Protein 5VDK (pdb70)

CATH classification: 3.30.200.20 (+1 more: 1.10.510.10)

B-factor: mean 58.19, std 25.21, range [13.21, 180.41]

Solvent-accessible surface area: 12786 Å² total; per-residue (Å²): 241,65,32,106,11,104,155,33,4,85,80,71,78,135,75,30,103,31,49,126,0,18,32,31,40,0,57,50,122,163,71,53,70,61,14,18,0,10,81,19,110,130,43,80,67,102,159,77,54,100,3,10,12,71,13,6,62,99,0,25,89,60,16,54,98,32,63,16,8,16,102,68,91,30,40,33,59,34,136,71,58,11,2,7,5,28,33,45,12,70,23,32,22,0,64,53,32,12,42,130,28,70,152,80,71,92,80,37,108,34,100,59,0,38,40,0,0,51,20,0,0,62,0,0,31,60,2,26,112,31,54,1,0,1,13,12,2,33,0,48,11,0,62,9,21,150,173,89,72,6,12,0,5,33,10,3,32,2,5,19,53,134,162,34,92,16,58,64,18,27,46,101,16,17,1,44,16,3,77,116,128,28,68,185,70,3,29,30,8,1,1,2,5,0,0,0,0,0,0,17,2,2,24,14,136,114,22,34,89,104,28,85,57,9,108,105,9,15,146,3,51,49,17,126,23,108,35,173,29,46,140,76,0,39,63,17,3,109,61,0,0,34,59,96,6,96,119,7,26,51,3,49,46,0,36,173,39,122,43,39

GO terms:
  GO:0005634 nucleus (C, EXP)
  GO:0005654 nucleoplasm (C, IDA)

Secondary structure (DSSP, 8-state):
---HHHHHEEEEEEEEEETTEEEEEEEETTT--EEEEEEESS-S---SSS-HHHHHHHHHHH----TTBPPEEEEEEETTEEEEEEE--TT-BHHHHHHHHHHTT----HHHHHHHHHHHHHHHHHHHHTTEE-S--SGGGEEEE---EEEE---TT-EESSS-------GGG--HHHHTT--TTTHHHHHHHHHHHHHHHHTPPPPP-SHHHHHHHTTT-PPP-SS---HHHHHHHHHHH-SSSTTSPPHHHHHS-TT-

Radius of gyration: 18.41 Å; Cα contacts (8 Å, |Δi|>4): 494; chains: 1; bounding box: 44×56×40 Å

Nearest PDB structures (foldseek):
  5vdk-assembly1_A  TM=1.004E+00  e=1.668E-54  Homo sapiens
  5v5y-assembly1_A  TM=9.707E-01  e=2.656E-38  Homo sapiens
  5vda-assembly1_A  TM=9.571E-01  e=3.783E-38  Homo sapiens
  5vd5-assembly1_A  TM=9.734E-01  e=2.217E-37  Homo sapiens
  6s73-assembly1_A  TM=8.107E-01  e=4.127E-16  Homo sapiens

Structure (mmCIF, N/CA/C/O backbone):
data_5VDK
#
_entry.id   5VDK
#
_cell.length_a   68.810
_cell.length_b   68.810
_cell.length_c   58.040
_cell.angle_alpha   90.00
_cell.angle_beta   90.00
_cell.angle_gamma   120.00
#
_symmetry.space_group_name_H-M   'P 32'
#
loop_
_entity.id
_entity.type
_entity.pdbx_description
1 polymer 'Wee1-like protein kinase 2'
2 non-polymer 1-[6-(2-hydroxypropan-2-yl)pyridin-2-yl]-6-{[4-(4-methylpiperazin-1-yl)phenyl]amino}-2-(prop-2-en-1-yl)-1,2-dihydro-3H-pyrazolo[3,4-d]pyrimidin-3-one
3 non-polymer 'PHOSPHATE ION'
4 water water
#
loop_
_atom_site.group_PDB
_atom_site.id
_atom_site.type_symbol
_atom_site.label_atom_id
_atom_site.label_alt_id
_atom_site.label_comp_id
_atom_site.label_asym_id
_atom_site.label_entity_id
_atom_site.label_seq_id
_atom_site.pdbx_PDB_ins_code
_atom_site.Cartn_x
_atom_site.Cartn_y
_atom_site.Cartn_z
_atom_site.occupancy
_atom_site.B_iso_or_equiv
_atom_site.auth_seq_id
_atom_site.auth_comp_id
_atom_site.auth_asym_id
_atom_site.auth_atom_id
_atom_site.pdbx_PDB_model_num
ATOM 1 N N . MET A 1 9 ? 5.820 -48.847 -14.526 1.00 94.79 204 MET A N 1
ATOM 2 C CA . MET A 1 9 ? 6.370 -48.034 -13.448 1.00 93.36 204 MET A CA 1
ATOM 3 C C . MET A 1 9 ? 6.335 -46.561 -13.845 1.00 86.91 204 MET A C 1
ATOM 4 O O . MET A 1 9 ? 7.376 -45.925 -14.006 1.00 88.22 204 MET A O 1
ATOM 9 N N . ALA A 1 10 ? 5.129 -46.028 -14.008 1.00 80.55 205 ALA A N 1
ATOM 10 C CA . ALA A 1 10 ? 4.923 -44.672 -14.482 1.00 74.00 205 ALA A CA 1
ATOM 11 C C . ALA A 1 10 ? 4.520 -43.767 -13.314 1.00 68.37 205 ALA A C 1
ATOM 12 O O . ALA A 1 10 ? 4.663 -44.138 -12.142 1.00 69.38 205 ALA A O 1
ATOM 14 N N . SER A 1 11 ? 4.017 -42.578 -13.626 1.00 62.32 206 SER A N 1
ATOM 15 C CA . SER A 1 11 ? 3.676 -41.609 -12.599 1.00 56.75 206 SER A CA 1
ATOM 16 C C . SER A 1 11 ? 2.291 -41.886 -12.028 1.00 53.04 206 SER A C 1
ATOM 17 O O . SER A 1 11 ? 1.420 -42.445 -12.696 1.00 52.66 206 SER A O 1
ATOM 20 N N . ARG A 1 12 ? 2.105 -41.496 -10.764 1.00 50.74 207 ARG A N 1
ATOM 21 C CA . ARG A 1 12 ? 0.800 -41.616 -10.119 1.00 48.77 207 ARG A CA 1
ATOM 22 C C . ARG A 1 12 ? -0.294 -40.988 -10.970 1.00 45.76 207 ARG A C 1
ATOM 23 O O . ARG A 1 12 ? -1.392 -41.543 -11.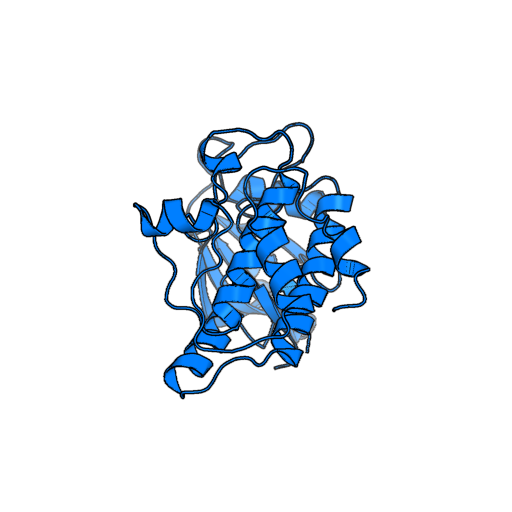095 1.00 45.92 207 ARG A O 1
ATOM 31 N N . TYR A 1 13 ? 0.007 -39.844 -11.591 1.00 43.29 208 TYR A N 1
ATOM 32 C CA . TYR A 1 13 ? -0.977 -39.117 -12.385 1.00 41.09 208 TYR A CA 1
ATOM 33 C C . TYR A 1 13 ? -1.282 -39.836 -13.693 1.00 41.44 208 TYR A C 1
ATOM 34 O O . TYR A 1 13 ? -2.409 -39.777 -14.193 1.00 40.70 208 TYR A O 1
ATOM 43 N N . GLU A 1 14 ? -0.279 -40.495 -14.274 1.00 42.95 209 GLU A N 1
ATOM 44 C CA . GLU A 1 14 ? -0.503 -41.288 -15.479 1.00 44.83 209 GLU A CA 1
ATOM 45 C C . GLU A 1 14 ? -1.307 -42.541 -15.162 1.00 45.61 209 GLU A C 1
ATOM 46 O O . GLU A 1 14 ? -2.238 -42.897 -15.893 1.00 45.41 209 GLU A O 1
ATOM 52 N N . LYS A 1 15 ? -0.960 -43.226 -14.070 1.00 46.93 210 LYS A N 1
ATOM 53 C CA . LYS A 1 15 ? -1.610 -44.493 -13.753 1.00 49.27 210 LYS A CA 1
ATOM 54 C C . LYS A 1 15 ? -3.027 -44.296 -13.230 1.00 49.94 210 LYS A C 1
ATOM 55 O O . LYS A 1 15 ? -3.887 -45.160 -13.437 1.00 51.94 210 LYS A O 1
ATOM 61 N N . GLU A 1 16 ? -3.293 -43.177 -12.560 1.00 48.49 211 GLU A N 1
ATOM 62 C CA . GLU A 1 16 ? -4.583 -42.957 -11.917 1.00 35.73 211 GLU A CA 1
ATOM 63 C C . GLU A 1 16 ? -5.570 -42.181 -12.775 1.00 34.60 211 GLU A C 1
ATOM 64 O O . GLU A 1 16 ? -6.781 -42.379 -12.635 1.00 35.38 211 GLU A O 1
ATOM 70 N N . PHE A 1 17 ? -5.096 -41.309 -13.658 1.00 33.22 212 PHE A N 1
ATOM 71 C CA . PHE A 1 17 ? -5.975 -40.420 -14.398 1.00 32.40 212 PHE A CA 1
ATOM 72 C C . PHE A 1 17 ? -5.781 -40.572 -15.899 1.00 32.84 212 PHE A C 1
ATOM 73 O O . PHE A 1 17 ? -4.765 -41.086 -16.376 1.00 33.45 212 PHE A O 1
ATOM 81 N N . LEU A 1 18 ? -6.789 -40.109 -16.632 1.00 34.75 213 LEU A N 1
ATOM 82 C CA . LEU A 1 18 ? -6.739 -39.968 -18.080 1.00 35.94 213 LEU A CA 1
ATOM 83 C C . LEU A 1 18 ? -6.925 -38.492 -18.401 1.00 35.70 213 LEU A C 1
ATOM 84 O O . LEU A 1 18 ? -7.950 -37.901 -18.043 1.00 35.03 213 LEU A O 1
ATOM 89 N N . GLU A 1 19 ? -5.935 -37.897 -19.061 1.00 36.82 214 GLU A N 1
ATOM 90 C CA . GLU A 1 19 ? -5.908 -36.454 -19.266 1.00 35.95 214 GLU A CA 1
ATOM 91 C C . GLU A 1 19 ? -6.694 -36.095 -20.520 1.00 37.53 214 GLU A C 1
ATOM 92 O O . GLU A 1 19 ? -6.302 -36.462 -21.633 1.00 38.48 214 GLU A O 1
ATOM 98 N N . VAL A 1 20 ? -7.791 -35.366 -20.335 1.00 38.81 215 VAL A N 1
ATOM 99 C CA . VAL A 1 20 ? -8.729 -35.081 -21.416 1.00 41.93 215 VAL A CA 1
ATOM 100 C C . VAL A 1 20 ? -8.331 -33.832 -22.188 1.00 42.55 215 VAL A C 1
ATOM 101 O O . VAL A 1 20 ? -8.234 -33.853 -23.418 1.00 43.51 215 VAL A O 1
ATOM 105 N N . GLU A 1 21 ? -8.096 -32.727 -21.485 1.00 42.73 216 GLU A N 1
ATOM 106 C CA . GLU A 1 21 ? -7.800 -31.459 -22.134 1.00 44.88 216 GLU A CA 1
ATOM 107 C C . GLU A 1 21 ? -7.150 -30.527 -21.123 1.00 44.72 216 GLU A C 1
ATOM 108 O O . GLU A 1 21 ? -7.337 -30.679 -19.914 1.00 43.14 216 GLU A O 1
ATOM 114 N N . LYS A 1 22 ? -6.388 -29.564 -21.634 1.00 47.45 217 LYS A N 1
ATOM 115 C CA . LYS A 1 22 ? -5.853 -28.484 -20.816 1.00 46.51 217 LYS A CA 1
ATOM 116 C C . LYS A 1 22 ? -6.880 -27.360 -20.762 1.00 46.48 217 LYS A C 1
ATOM 117 O O . LYS A 1 22 ? -7.408 -26.945 -21.798 1.00 48.37 217 LYS A O 1
ATOM 123 N N . ILE A 1 23 ? -7.173 -26.880 -19.554 1.00 44.93 218 ILE A N 1
ATOM 124 C CA . ILE A 1 23 ? -8.281 -25.959 -19.338 1.00 45.28 218 ILE A CA 1
ATOM 125 C C . ILE A 1 23 ? -7.846 -24.619 -18.766 1.00 44.56 218 ILE A C 1
ATOM 126 O O . ILE A 1 23 ? -8.692 -23.736 -18.590 1.00 46.41 218 ILE A O 1
ATOM 131 N N . GLY A 1 24 ? -6.566 -24.431 -18.470 1.00 42.44 219 GLY A N 1
ATOM 132 C CA . GLY A 1 24 ? -6.123 -23.145 -17.970 1.00 42.26 219 GLY A CA 1
ATOM 133 C C . GLY A 1 24 ? -4.707 -23.202 -17.439 1.00 39.89 219 GLY A C 1
ATOM 134 O O . GLY A 1 24 ? -4.065 -24.256 -17.403 1.00 32.30 219 GLY A O 1
ATOM 135 N N . VAL A 1 25 ? -4.232 -22.027 -17.030 1.00 39.42 220 VAL A N 1
ATOM 136 C CA . VAL A 1 25 ? -2.888 -21.836 -16.493 1.00 37.66 220 VAL A CA 1
ATOM 137 C C . VAL A 1 25 ? -2.977 -20.822 -15.362 1.00 37.98 220 VAL A C 1
ATOM 138 O O . VAL A 1 25 ? -3.610 -19.774 -15.515 1.00 39.96 220 VAL A O 1
ATOM 142 N N . GLY A 1 26 ? -2.353 -21.126 -14.233 1.00 36.54 221 GLY A N 1
ATOM 143 C CA . GLY A 1 26 ? -2.326 -20.178 -13.135 1.00 35.39 221 GLY A CA 1
ATOM 144 C C . GLY A 1 26 ? -1.725 -20.805 -11.902 1.00 36.41 221 GLY A C 1
ATOM 145 O O . GLY A 1 26 ? -1.509 -22.018 -11.829 1.00 32.68 221 GLY A O 1
ATOM 146 N N . GLU A 1 27 ? -1.474 -19.942 -10.915 1.00 38.48 222 GLU A N 1
ATOM 147 C CA . GLU A 1 27 ? -0.747 -20.305 -9.697 1.00 39.16 222 GLU A CA 1
ATOM 148 C C . GLU A 1 27 ? 0.487 -21.136 -10.031 1.00 39.38 222 GLU A C 1
ATOM 149 O O . GLU A 1 27 ? 0.768 -22.154 -9.395 1.00 38.95 222 GLU A O 1
ATOM 155 N N . PHE A 1 28 ? 1.210 -20.705 -11.068 1.00 40.94 223 PHE A N 1
ATOM 156 C CA . PHE A 1 28 ? 2.482 -21.306 -11.464 1.00 41.89 223 PHE A CA 1
ATOM 157 C C . PHE A 1 28 ? 2.305 -22.758 -11.902 1.00 41.59 223 PHE A C 1
ATOM 158 O O . PHE A 1 28 ? 3.136 -23.621 -11.605 1.00 41.18 223 PHE A O 1
ATOM 166 N N . GLY A 1 29 ? 1.218 -23.032 -12.619 1.00 42.66 224 GLY A N 1
ATOM 167 C CA . GLY A 1 29 ? 0.969 -24.381 -13.086 1.00 41.16 224 GLY A CA 1
ATOM 168 C C . GLY A 1 29 ? 0.009 -24.408 -14.255 1.00 40.54 224 GLY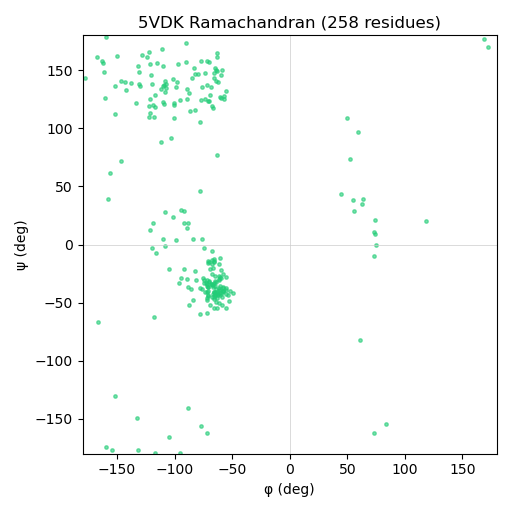 A C 1
ATOM 169 O O . GLY A 1 29 ? -0.488 -23.375 -14.710 1.00 41.33 224 GLY A O 1
ATOM 170 N N . THR A 1 30 ? -0.239 -25.622 -14.744 1.00 38.98 225 THR A N 1
ATOM 171 C CA . THR A 1 30 ? -1.206 -25.878 -15.803 1.00 38.51 225 THR A CA 1
ATOM 172 C C . THR A 1 30 ? -2.278 -26.822 -15.277 1.00 37.78 225 THR A C 1
ATOM 173 O O . THR A 1 30 ? -1.970 -27.793 -14.578 1.00 37.25 225 THR A O 1
ATOM 177 N N . VAL A 1 31 ? -3.535 -26.538 -15.614 1.00 38.31 226 VAL A N 1
ATOM 178 C CA . VAL A 1 31 ? -4.675 -27.312 -15.136 1.00 38.14 226 VAL A CA 1
ATOM 179 C C . VAL A 1 31 ? -5.253 -28.115 -16.291 1.00 28.79 226 VAL A C 1
ATOM 180 O O . VAL A 1 31 ? -5.387 -27.605 -17.411 1.00 29.82 226 VAL A O 1
ATOM 184 N N . TYR A 1 32 ? -5.595 -29.373 -16.016 1.00 28.81 227 TYR A N 1
ATOM 185 C CA . TYR A 1 32 ? -6.175 -30.267 -17.006 1.00 28.71 227 TYR A CA 1
ATOM 186 C C . TYR A 1 32 ? -7.419 -30.923 -16.430 1.00 28.96 227 TYR A C 1
ATOM 187 O O . TYR A 1 32 ? -7.427 -31.336 -15.266 1.00 28.44 227 TYR A O 1
ATOM 196 N N . LYS A 1 33 ? -8.469 -31.019 -17.241 1.00 30.16 228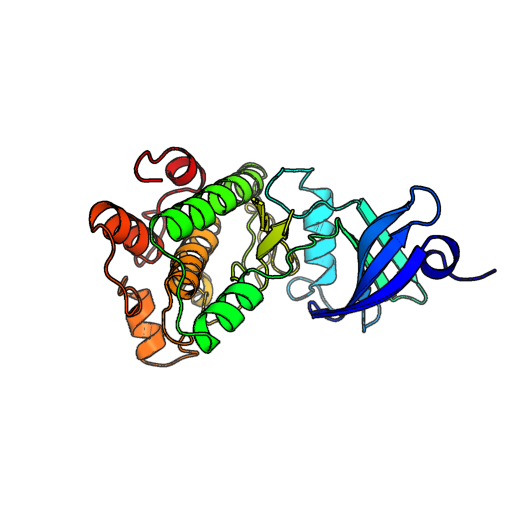 LYS A N 1
ATOM 197 C CA . LYS A 1 33 ? -9.597 -31.866 -16.879 1.00 31.31 228 LYS A CA 1
ATOM 198 C C . LYS A 1 33 ? -9.171 -33.322 -17.005 1.00 31.44 228 LYS A C 1
ATOM 199 O O . LYS A 1 33 ? -8.723 -33.754 -18.073 1.00 30.90 228 LYS A O 1
ATOM 205 N N . CYS A 1 34 ? -9.298 -34.075 -15.918 1.00 32.21 229 CYS A N 1
ATOM 206 C CA . CYS A 1 34 ? -8.844 -35.455 -15.877 1.00 32.84 229 CYS A CA 1
ATOM 207 C C . CYS A 1 34 ? -9.943 -36.353 -15.335 1.00 33.65 229 CYS A C 1
ATOM 208 O O . CYS A 1 34 ? -10.613 -36.013 -14.355 1.00 33.31 229 CYS A O 1
ATOM 211 N N . ILE A 1 35 ? -10.125 -37.494 -15.985 1.00 34.21 230 ILE A N 1
ATOM 212 C CA . ILE A 1 35 ? -11.006 -38.542 -15.491 1.00 35.31 230 ILE A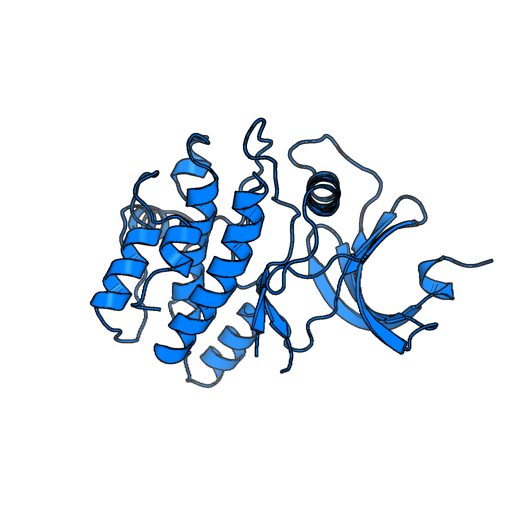 CA 1
ATOM 213 C C . ILE A 1 35 ? -10.191 -39.457 -14.591 1.00 34.78 230 ILE A C 1
ATOM 214 O O . ILE A 1 35 ? -9.143 -39.970 -15.001 1.00 34.08 230 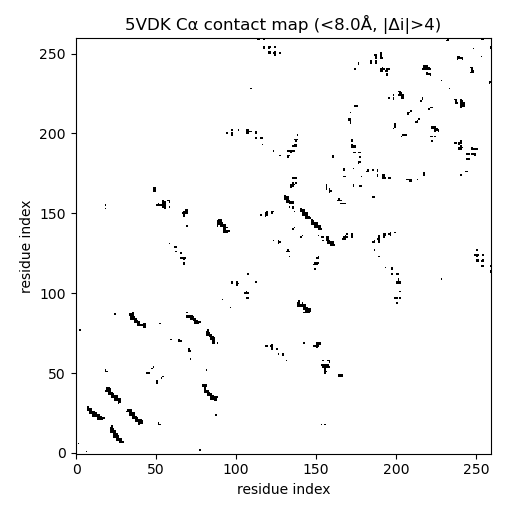ILE A O 1
ATOM 219 N N . LYS A 1 36 ? -10.656 -39.651 -13.359 1.00 35.58 231 LYS A N 1
ATOM 220 C CA . LYS A 1 36 ? -10.029 -40.624 -12.475 1.00 35.64 231 LYS A CA 1
ATOM 221 C C . LYS A 1 36 ? -10.480 -42.014 -12.900 1.00 44.26 231 LYS A C 1
ATOM 222 O O . LYS A 1 36 ? -11.683 -42.289 -12.965 1.00 39.64 231 LYS A O 1
ATOM 228 N N . ARG A 1 37 ? -9.515 -42.886 -13.191 1.00 44.27 232 ARG A N 1
ATOM 229 C CA . ARG A 1 37 ? -9.833 -44.148 -13.850 1.00 40.21 232 ARG A CA 1
ATOM 230 C C . ARG A 1 37 ? -10.682 -45.054 -12.966 1.00 42.84 232 ARG A C 1
ATOM 231 O O . ARG A 1 37 ? -11.531 -45.801 -13.467 1.00 45.05 232 ARG A O 1
ATOM 239 N N . LEU A 1 38 ? -10.486 -44.992 -11.649 1.00 43.29 233 LEU A N 1
ATOM 240 C CA . LEU A 1 38 ? -11.116 -45.973 -10.773 1.00 46.28 233 LEU A CA 1
ATOM 241 C C . LEU A 1 38 ? -12.572 -45.641 -10.458 1.00 47.90 233 LEU A C 1
ATOM 242 O O . LEU A 1 38 ? -13.371 -46.560 -10.246 1.00 50.55 233 LEU A O 1
ATOM 247 N N . ASP A 1 39 ? -12.948 -44.359 -10.420 1.00 46.33 234 ASP A N 1
ATOM 248 C CA . ASP A 1 39 ? -14.332 -43.990 -10.143 1.00 48.01 234 ASP A CA 1
ATOM 249 C C . ASP A 1 39 ? -15.027 -43.277 -11.297 1.00 47.08 234 ASP A C 1
ATOM 250 O O . ASP A 1 39 ? -16.236 -43.030 -11.211 1.00 49.18 234 ASP A O 1
ATOM 255 N N . GLY A 1 40 ? -14.305 -42.925 -12.361 1.00 44.75 235 GLY A N 1
ATOM 256 C CA . GLY A 1 40 ? -14.928 -42.439 -13.578 1.00 44.86 235 GLY A CA 1
ATOM 257 C C . GLY A 1 40 ? -15.472 -41.029 -13.528 1.00 44.13 235 GLY A C 1
ATOM 258 O O . GLY A 1 40 ? -16.170 -40.620 -14.462 1.00 44.95 235 GLY A O 1
ATOM 259 N N . CYS A 1 41 ? -15.186 -40.277 -12.467 1.00 43.01 236 CYS A N 1
ATOM 260 C CA . CYS A 1 41 ? -15.603 -38.889 -12.361 1.00 42.52 236 CYS A CA 1
ATOM 261 C C . CYS A 1 41 ? -14.524 -37.973 -12.937 1.00 39.51 236 CYS A C 1
ATOM 262 O O . CYS A 1 41 ? -13.432 -38.411 -13.304 1.00 37.88 236 CYS A O 1
ATOM 265 N N . VAL A 1 42 ? -14.836 -36.682 -13.025 1.00 39.22 237 VAL A N 1
ATOM 266 C CA . VAL A 1 42 ? -13.951 -35.693 -13.629 1.00 44.46 237 VAL A CA 1
ATOM 267 C C . VAL A 1 42 ? -13.353 -34.817 -12.535 1.00 35.79 237 VAL A C 1
ATOM 268 O O . VAL A 1 42 ? -14.052 -34.404 -11.602 1.00 37.18 237 VAL A O 1
ATOM 272 N N . TYR A 1 43 ? -12.059 -34.528 -12.656 1.00 33.62 238 TYR A N 1
ATOM 273 C CA . TYR A 1 43 ? -11.357 -33.669 -11.714 1.00 32.62 238 TYR A CA 1
ATOM 274 C C . TYR A 1 43 ? -10.544 -32.627 -12.466 1.00 31.22 238 TYR A C 1
ATOM 275 O O . TYR A 1 43 ? -10.134 -32.841 -13.610 1.00 30.66 238 TYR A O 1
ATOM 284 N N . ALA A 1 44 ? -10.308 -31.495 -11.810 1.00 31.07 239 ALA A N 1
ATOM 285 C CA . ALA A 1 44 ? -9.377 -30.487 -12.298 1.00 33.05 239 ALA A CA 1
ATOM 286 C C . ALA A 1 44 ? -8.070 -30.636 -11.529 1.00 31.58 239 ALA A C 1
ATOM 287 O O . ALA A 1 44 ? -8.052 -30.520 -10.297 1.00 29.28 239 ALA A O 1
ATOM 289 N N . ILE A 1 45 ? -6.988 -30.906 -12.254 1.00 30.77 240 ILE A N 1
ATOM 290 C CA . ILE A 1 45 ? -5.683 -31.197 -11.673 1.00 31.55 240 ILE A CA 1
ATOM 291 C C . ILE A 1 45 ? -4.681 -30.179 -12.200 1.00 30.47 240 ILE A C 1
ATOM 292 O O . ILE A 1 45 ? -4.545 -30.017 -13.418 1.00 30.46 240 ILE A O 1
ATOM 297 N N . LYS A 1 46 ? -3.988 -29.491 -11.287 1.00 27.00 241 LYS A N 1
ATOM 298 C CA . LYS A 1 46 ? -3.028 -28.453 -11.649 1.00 34.72 241 LYS A CA 1
ATOM 299 C C . LYS A 1 46 ? -1.618 -28.948 -11.358 1.00 34.88 241 LYS A C 1
ATOM 300 O O . LYS A 1 46 ? -1.299 -29.282 -10.211 1.00 27.35 241 LYS A O 1
ATOM 306 N N . ARG A 1 47 ? -0.782 -28.989 -12.392 1.00 36.12 242 ARG A N 1
ATOM 307 C CA . ARG A 1 47 ? 0.591 -29.458 -12.278 1.00 38.41 242 ARG A CA 1
ATOM 308 C C . ARG A 1 47 ? 1.524 -28.256 -12.208 1.00 41.48 242 ARG A C 1
ATOM 309 O O . ARG A 1 47 ? 1.538 -27.427 -13.123 1.00 29.34 242 ARG A O 1
ATOM 317 N N . SER A 1 48 ? 2.302 -28.172 -11.129 1.00 43.79 243 SER A N 1
ATOM 318 C CA . SER A 1 48 ? 3.208 -27.047 -10.925 1.00 46.69 243 SER A CA 1
ATOM 319 C C . SER A 1 48 ? 4.224 -26.961 -12.056 1.00 47.77 243 SER A C 1
ATOM 320 O O . SER A 1 48 ? 4.907 -27.942 -12.365 1.00 47.40 243 SER A O 1
ATOM 323 N N . MET A 1 49 ? 4.319 -25.784 -12.679 1.00 55.02 244 MET A N 1
ATOM 324 C CA . MET A 1 49 ? 5.320 -25.578 -13.719 1.00 58.88 244 MET A CA 1
ATOM 325 C C . MET A 1 49 ? 6.730 -25.503 -13.152 1.00 61.45 244 MET A C 1
ATOM 326 O O . MET A 1 49 ? 7.698 -25.637 -13.909 1.00 64.70 244 MET A O 1
ATOM 331 N N . LYS A 1 50 ? 6.867 -25.295 -11.847 1.00 60.31 245 LYS A N 1
ATOM 332 C CA . LYS A 1 50 ? 8.161 -25.156 -11.199 1.00 46.54 245 LYS A CA 1
ATOM 333 C C . LYS A 1 50 ? 8.389 -26.284 -10.197 1.00 55.94 245 LYS A C 1
ATOM 334 O O . LYS A 1 50 ? 7.549 -27.166 -9.998 1.00 41.36 245 LYS A O 1
ATOM 340 N N . THR A 1 51 ? 9.546 -26.220 -9.550 1.00 59.57 246 THR A N 1
ATOM 341 C CA . THR A 1 51 ? 10.057 -27.215 -8.623 1.00 60.57 246 THR A CA 1
ATOM 342 C C . THR A 1 51 ? 10.041 -26.644 -7.208 1.00 65.97 246 THR A C 1
ATOM 343 O O . THR A 1 51 ? 10.065 -25.428 -7.012 1.00 68.74 246 THR A O 1
ATOM 347 N N . PHE A 1 52 ? 9.952 -27.537 -6.221 1.00 68.28 247 PHE A N 1
ATOM 348 C CA . PHE A 1 52 ? 9.973 -27.143 -4.816 1.00 72.69 247 PHE A CA 1
ATOM 349 C C . PHE A 1 52 ? 11.339 -26.587 -4.426 1.00 79.83 247 PHE A C 1
ATOM 350 O O . PHE A 1 52 ? 12.342 -27.300 -4.533 1.00 81.69 247 PHE A O 1
ATOM 358 N N . THR A 1 53 ? 11.414 -25.327 -3.984 1.00 85.20 248 THR A N 1
ATOM 359 C CA . THR A 1 53 ? 10.470 -24.223 -4.205 1.00 88.27 248 THR A CA 1
ATOM 360 C C . THR A 1 53 ? 11.267 -22.927 -4.149 1.00 98.29 248 THR A C 1
ATOM 361 O O . THR A 1 53 ? 12.313 -22.797 -4.781 1.00 102.24 248 THR A O 1
ATOM 365 N N . GLU A 1 54 ? 10.763 -21.978 -3.363 1.00 104.49 249 GLU A N 1
ATOM 366 C CA . GLU A 1 54 ? 11.427 -20.697 -3.164 1.00 115.23 249 GLU A CA 1
ATOM 367 C C . GLU A 1 54 ? 11.459 -20.375 -1.672 1.00 124.20 249 GLU A C 1
ATOM 368 O O . GLU A 1 54 ? 11.526 -21.286 -0.840 1.00 122.74 249 GLU A O 1
ATOM 374 N N . LEU A 1 55 ? 11.416 -19.091 -1.319 1.00 134.79 250 LEU A N 1
ATOM 375 C CA . LEU A 1 55 ? 11.242 -18.687 0.068 1.00 143.80 250 LEU A CA 1
ATOM 376 C C . LEU A 1 55 ? 9.755 -18.550 0.372 1.00 139.29 250 LEU A C 1
ATOM 377 O O . LEU A 1 55 ? 8.935 -18.350 -0.528 1.00 134.88 250 LEU A O 1
ATOM 382 N N . SER A 1 56 ? 9.411 -18.660 1.656 1.00 142.03 251 SER A N 1
ATOM 383 C CA . SER A 1 56 ? 8.010 -18.696 2.062 1.00 142.43 251 SER A CA 1
ATOM 384 C C . SER A 1 56 ? 7.330 -17.338 1.913 1.00 146.16 251 SER A C 1
ATOM 385 O O . SER A 1 56 ? 7.834 -16.456 1.208 1.00 150.57 251 SER A O 1
ATOM 388 N N . ASN A 1 57 ? 6.186 -17.170 2.581 1.00 141.90 252 ASN A N 1
ATOM 389 C CA . ASN A 1 57 ? 5.337 -15.987 2.460 1.00 141.16 252 ASN A CA 1
ATOM 390 C C . ASN A 1 57 ? 4.841 -15.819 1.029 1.00 135.23 252 ASN A C 1
ATOM 391 O O . ASN A 1 57 ? 3.718 -16.219 0.707 1.00 130.26 252 ASN A O 1
ATOM 396 N N . GLU A 1 58 ? 5.665 -15.227 0.163 1.00 136.30 253 GLU A N 1
ATOM 397 C CA . GLU A 1 58 ? 5.297 -15.043 -1.237 1.00 131.75 253 GLU A CA 1
ATOM 398 C C . GLU A 1 58 ? 5.469 -16.341 -2.014 1.00 122.07 253 GLU A C 1
ATOM 399 O O . GLU A 1 58 ? 6.040 -16.346 -3.109 1.00 123.95 253 GLU A O 1
ATOM 405 N N . ASN A 1 59 ? 4.985 -17.445 -1.454 1.00 113.47 254 ASN A N 1
ATOM 406 C CA . ASN A 1 59 ? 5.097 -18.767 -2.063 1.00 105.47 254 ASN A CA 1
ATOM 407 C C . ASN A 1 59 ? 3.683 -19.312 -2.225 1.00 94.53 254 ASN A C 1
ATOM 408 O O . ASN A 1 59 ? 3.020 -19.642 -1.235 1.00 93.52 254 ASN A O 1
ATOM 413 N N . SER A 1 60 ? 3.225 -19.384 -3.477 1.00 85.67 255 SER A N 1
ATOM 414 C CA . SER A 1 60 ? 1.875 -19.851 -3.768 1.00 74.29 255 SER A CA 1
ATOM 415 C C . SER A 1 60 ? 1.626 -21.229 -3.166 1.00 62.91 255 SER A C 1
ATOM 416 O O . SER A 1 60 ? 0.694 -21.419 -2.379 1.00 60.28 255 SER A O 1
ATOM 419 N N . ALA A 1 61 ? 2.496 -22.191 -3.491 1.00 56.13 256 ALA A N 1
ATOM 420 C CA . ALA A 1 61 ? 2.241 -23.592 -3.165 1.00 47.28 256 ALA A CA 1
ATOM 421 C C . ALA A 1 61 ? 2.037 -23.810 -1.668 1.00 41.79 256 ALA A C 1
ATOM 422 O O . ALA A 1 61 ? 1.172 -24.595 -1.264 1.00 38.08 256 ALA A O 1
ATOM 424 N N . LEU A 1 62 ? 2.823 -23.136 -0.826 1.00 41.48 257 LEU A N 1
ATOM 425 C CA . LEU A 1 62 ? 2.628 -23.292 0.613 1.00 39.62 257 LEU A CA 1
ATOM 426 C C . LEU A 1 62 ? 1.298 -22.697 1.065 1.00 38.43 257 LEU A C 1
ATOM 427 O O . LEU A 1 62 ? 0.661 -23.219 1.988 1.00 37.23 257 LEU A O 1
ATOM 432 N N . HIS A 1 63 ? 0.863 -21.600 0.438 1.00 39.27 258 HIS A N 1
ATOM 433 C CA . HIS A 1 63 ? -0.458 -21.059 0.749 1.00 38.67 258 HIS A CA 1
ATOM 434 C C . HIS A 1 63 ? -1.549 -22.055 0.383 1.00 35.66 258 HIS A C 1
ATOM 435 O O . HIS A 1 63 ? -2.474 -22.294 1.168 1.00 30.97 258 HIS A O 1
ATOM 442 N N . GLU A 1 64 ? -1.451 -22.651 -0.807 1.00 30.38 259 GLU A N 1
ATOM 443 C CA . GLU A 1 64 ? -2.415 -23.666 -1.220 1.00 27.98 259 GLU A CA 1
ATOM 444 C C . GLU A 1 64 ? -2.396 -24.856 -0.270 1.00 29.10 259 GLU A C 1
ATOM 445 O O . GLU A 1 64 ? -3.449 -25.377 0.116 1.00 26.28 259 GLU A O 1
ATOM 451 N N . VAL A 1 65 ? -1.200 -25.300 0.119 1.00 30.10 260 VAL A N 1
ATOM 452 C CA . VAL A 1 65 ? -1.098 -26.466 0.987 1.00 29.66 260 VAL A CA 1
ATOM 453 C C . VAL A 1 65 ? -1.659 -26.156 2.370 1.00 30.91 260 VAL A C 1
ATOM 454 O O . VAL A 1 65 ? -2.431 -26.943 2.932 1.00 31.01 260 VAL A O 1
ATOM 458 N N . TYR A 1 66 ? -1.307 -24.995 2.930 1.00 32.84 261 TYR A N 1
ATOM 459 C CA . TYR A 1 66 ? -1.817 -24.627 4.246 1.00 34.36 261 TYR A CA 1
ATOM 460 C C . TYR A 1 66 ? -3.336 -24.486 4.237 1.00 33.73 261 TYR A C 1
ATOM 461 O O . TYR A 1 66 ? -4.013 -24.949 5.160 1.00 34.51 261 TYR A O 1
ATOM 470 N N . ALA A 1 67 ? -3.889 -23.854 3.199 1.00 33.47 262 ALA A N 1
ATOM 471 C CA . ALA A 1 67 ? -5.335 -23.659 3.137 1.00 33.66 262 ALA A CA 1
ATOM 472 C C . ALA A 1 67 ? -6.074 -24.986 3.009 1.00 32.75 262 ALA A C 1
ATOM 473 O O . ALA A 1 67 ? -7.118 -25.189 3.641 1.00 32.68 262 ALA A O 1
ATOM 475 N N . HIS A 1 68 ? -5.547 -25.905 2.196 1.00 32.25 263 HIS A N 1
ATOM 476 C CA . HIS A 1 68 ? -6.218 -27.182 1.975 1.00 26.02 263 HIS A CA 1
ATOM 477 C C . HIS A 1 68 ? -6.191 -28.077 3.207 1.00 27.18 263 HIS A C 1
ATOM 478 O O . HIS A 1 68 ? -7.019 -28.989 3.311 1.00 27.51 263 HIS A O 1
ATOM 485 N N . ALA A 1 69 ? -5.268 -27.842 4.139 1.00 28.35 264 ALA A N 1
ATOM 486 C CA . ALA A 1 69 ? -5.245 -28.604 5.377 1.00 30.05 264 ALA A CA 1
ATOM 487 C C . ALA A 1 69 ? -6.050 -27.946 6.488 1.00 36.43 264 ALA A C 1
ATOM 488 O O . ALA A 1 69 ? -6.445 -28.631 7.438 1.00 33.19 264 ALA A O 1
ATOM 490 N N . VAL A 1 70 ? -6.304 -26.641 6.392 1.00 36.51 265 VAL A N 1
ATOM 491 C CA . VAL A 1 70 ? -7.117 -25.964 7.397 1.00 38.83 265 VAL A CA 1
ATOM 492 C C . VAL A 1 70 ? -8.599 -26.128 7.090 1.00 41.14 265 VAL A C 1
ATOM 493 O O . VAL A 1 70 ? -9.397 -26.473 7.968 1.00 42.87 265 VAL A O 1
ATOM 497 N N . LEU A 1 71 ? -8.988 -25.889 5.841 1.00 46.01 266 LEU A N 1
ATOM 498 C CA . LEU A 1 71 ? -10.389 -25.940 5.457 1.00 49.31 266 LEU A CA 1
ATOM 499 C C . LEU A 1 71 ? -10.831 -27.375 5.197 1.00 52.21 266 LEU A C 1
ATOM 500 O O . LEU A 1 71 ? -10.051 -28.219 4.743 1.00 52.08 266 LEU A O 1
ATOM 505 N N . GLY A 1 72 ? -12.091 -27.647 5.506 1.00 54.74 267 GLY A N 1
ATOM 506 C CA . GLY A 1 72 ? -12.757 -28.879 5.111 1.00 55.48 267 GLY A CA 1
ATOM 507 C C . GLY A 1 72 ? -13.407 -28.733 3.752 1.00 54.28 267 GLY A C 1
ATOM 508 O O . GLY A 1 72 ? -12.849 -28.115 2.840 1.00 52.12 267 GLY A O 1
ATOM 509 N N . HIS A 1 73 ? -14.598 -29.301 3.608 1.00 55.94 268 HIS A N 1
ATOM 510 C CA . HIS A 1 73 ? -15.397 -29.114 2.406 1.00 57.05 268 HIS A CA 1
ATOM 511 C C . HIS A 1 73 ? -16.593 -28.222 2.710 1.00 56.19 268 HIS A C 1
ATOM 512 O O . HIS A 1 73 ? -17.208 -28.320 3.777 1.00 58.14 268 HIS A O 1
ATOM 519 N N . HIS A 1 74 ? -16.913 -27.348 1.760 1.00 53.21 269 HIS A N 1
ATOM 520 C CA . HIS A 1 74 ? -18.045 -26.451 1.859 1.00 52.78 269 HIS A CA 1
ATOM 521 C C . HIS A 1 74 ? -18.645 -26.335 0.466 1.00 50.94 269 HIS A C 1
ATOM 522 O O . HIS A 1 74 ? -17.901 -26.279 -0.524 1.00 48.74 269 HIS A O 1
ATOM 529 N N . PRO A 1 75 ? -19.976 -26.310 0.354 1.00 52.50 270 PRO A N 1
ATOM 530 C CA . PRO A 1 75 ? -20.604 -26.338 -0.978 1.00 51.55 270 PRO A CA 1
ATOM 531 C C . PRO A 1 75 ? -20.238 -25.164 -1.878 1.00 47.95 270 PRO A C 1
ATOM 532 O O . PRO A 1 75 ? -20.545 -25.219 -3.075 1.00 47.39 270 PRO A O 1
ATOM 536 N N . HIS A 1 76 ? -19.598 -24.115 -1.359 1.00 45.81 271 HIS A N 1
ATOM 537 C CA . HIS A 1 76 ? -19.232 -22.960 -2.170 1.00 44.32 271 HIS A CA 1
ATOM 538 C C . HIS A 1 76 ? -17.733 -22.691 -2.171 1.00 42.25 271 HIS A C 1
ATOM 539 O O . HIS A 1 76 ? -17.305 -21.614 -2.604 1.00 40.93 271 HIS A O 1
ATOM 546 N N . VAL A 1 77 ? -16.931 -23.633 -1.685 1.00 42.64 272 VAL A N 1
ATOM 547 C CA . VAL A 1 77 ? -15.491 -23.655 -1.905 1.00 40.87 272 VAL A CA 1
ATOM 548 C C . VAL A 1 77 ? -15.194 -24.846 -2.801 1.00 39.68 272 VAL A C 1
ATOM 549 O O . VAL A 1 77 ? -15.721 -25.942 -2.574 1.00 41.78 272 VAL A O 1
ATOM 553 N N . VAL A 1 78 ? -14.373 -24.628 -3.832 1.00 37.00 273 VAL A N 1
ATOM 554 C CA . VAL A 1 78 ? -13.998 -25.718 -4.724 1.00 35.81 273 VAL A CA 1
ATOM 555 C C . VAL A 1 78 ? -13.361 -26.827 -3.904 1.00 34.39 273 VAL A C 1
ATOM 556 O O . VAL A 1 78 ? -12.410 -26.596 -3.148 1.00 34.33 273 VAL A O 1
ATOM 560 N N . ARG A 1 79 ? -13.898 -28.037 -4.032 1.00 34.28 274 ARG A N 1
ATOM 561 C CA . ARG A 1 79 ? -13.503 -29.126 -3.151 1.00 33.62 274 ARG A CA 1
ATOM 562 C C . ARG A 1 79 ? -12.095 -29.611 -3.470 1.00 31.91 274 ARG A C 1
ATOM 563 O O . ARG A 1 79 ? -11.719 -29.761 -4.635 1.00 30.92 274 ARG A O 1
ATOM 571 N N . TYR A 1 80 ? -11.322 -29.858 -2.418 1.00 28.77 275 TYR A N 1
ATOM 572 C CA . TYR A 1 80 ? -9.976 -30.399 -2.526 1.00 27.80 275 TYR A CA 1
ATOM 573 C C . TYR A 1 80 ? -9.998 -31.889 -2.210 1.00 30.29 275 TYR A C 1
ATOM 574 O O . TYR A 1 80 ? -10.739 -32.337 -1.329 1.00 32.50 275 TYR A O 1
ATOM 583 N N . TYR A 1 81 ? -9.189 -32.657 -2.940 1.00 29.03 276 TYR A N 1
ATOM 584 C CA . TYR A 1 81 ? -9.139 -34.107 -2.777 1.00 29.84 276 TYR A CA 1
ATOM 585 C C . TYR A 1 81 ? -7.764 -34.588 -2.336 1.00 29.64 276 TYR A C 1
ATOM 586 O O . TYR A 1 81 ? -7.634 -35.160 -1.248 1.00 30.13 276 TYR A O 1
ATOM 595 N N . SER A 1 82 ? -6.735 -34.380 -3.153 1.00 27.75 277 SER A N 1
ATOM 596 C CA . SER A 1 82 ? -5.407 -34.900 -2.871 1.00 27.83 277 SER A CA 1
ATOM 597 C C . SER A 1 82 ? -4.365 -33.973 -3.480 1.00 28.04 277 SER A C 1
ATOM 598 O O . SER A 1 82 ? -4.661 -33.165 -4.365 1.00 27.02 277 SER A O 1
ATOM 601 N N . SER A 1 83 ? -3.134 -34.106 -2.993 1.00 26.97 278 SER A N 1
ATOM 602 C CA . SER A 1 83 ? -2.007 -33.334 -3.494 1.00 26.40 278 SER A CA 1
ATOM 603 C C . SER A 1 83 ? -0.737 -34.143 -3.281 1.00 27.30 278 SER A C 1
ATOM 604 O O . SER A 1 83 ? -0.547 -34.732 -2.215 1.00 28.42 278 SER A O 1
ATOM 607 N N . TRP A 1 84 ? 0.128 -34.169 -4.292 1.00 27.12 279 TRP A N 1
ATOM 608 C CA . TRP A 1 84 ? 1.362 -34.944 -4.217 1.00 33.66 279 TRP A CA 1
ATOM 609 C C . TRP A 1 84 ? 2.399 -34.318 -5.144 1.00 28.19 279 TRP A C 1
ATOM 610 O O . TRP A 1 84 ? 2.162 -33.279 -5.766 1.00 27.36 279 TRP A O 1
ATOM 621 N N . ALA A 1 85 ? 3.563 -34.960 -5.227 1.00 29.42 280 ALA A N 1
ATOM 622 C CA . ALA A 1 85 ? 4.692 -34.452 -5.991 1.00 30.01 280 ALA A CA 1
ATOM 623 C C . ALA A 1 85 ? 5.113 -35.446 -7.066 1.00 42.12 280 ALA A C 1
ATOM 624 O O . ALA A 1 85 ? 4.870 -36.652 -6.954 1.00 31.04 280 ALA A O 1
ATOM 626 N N . GLU A 1 86 ? 5.752 -34.920 -8.111 1.00 42.48 281 GLU A N 1
ATOM 627 C CA . GLU A 1 86 ? 6.224 -35.732 -9.230 1.00 43.26 281 GLU A CA 1
ATOM 628 C C . GLU A 1 86 ? 7.439 -35.038 -9.827 1.00 44.03 281 GLU A C 1
ATOM 629 O O . GLU A 1 86 ? 7.303 -33.962 -10.419 1.00 43.39 281 GLU A O 1
ATOM 635 N N . ASP A 1 87 ? 8.612 -35.658 -9.683 1.00 46.13 282 ASP A N 1
ATOM 636 C CA . ASP A 1 87 ? 9.872 -35.085 -10.160 1.00 48.21 282 ASP A CA 1
ATOM 637 C C . ASP A 1 87 ? 10.077 -33.685 -9.587 1.00 46.93 282 ASP A C 1
ATOM 638 O O . ASP A 1 87 ? 10.557 -32.774 -10.266 1.00 48.04 282 ASP A O 1
ATOM 643 N N . ASP A 1 88 ? 9.686 -33.521 -8.322 1.00 44.78 283 ASP A N 1
ATOM 644 C CA . ASP A 1 88 ? 9.741 -32.291 -7.530 1.00 43.53 283 ASP A CA 1
ATOM 645 C C . ASP A 1 88 ? 8.687 -31.270 -7.945 1.00 40.40 283 ASP A C 1
ATOM 646 O O . ASP A 1 88 ? 8.747 -30.121 -7.481 1.00 40.16 283 ASP A O 1
ATOM 651 N N . HIS A 1 89 ? 7.723 -31.638 -8.787 1.00 38.39 284 HIS A N 1
ATOM 652 C CA . HIS A 1 89 ? 6.614 -30.761 -9.145 1.00 36.58 284 HIS A CA 1
ATOM 653 C C . HIS A 1 89 ? 5.387 -31.113 -8.314 1.00 33.56 284 HIS A C 1
ATOM 654 O O . HIS A 1 89 ? 5.053 -32.290 -8.154 1.00 29.38 284 HIS A O 1
ATOM 661 N N . MET A 1 90 ? 4.710 -30.089 -7.800 1.00 31.19 285 MET A N 1
ATOM 662 C CA . MET A 1 90 ? 3.487 -30.301 -7.038 1.00 28.78 285 MET A CA 1
ATOM 663 C C . MET A 1 90 ? 2.307 -30.525 -7.977 1.00 27.39 285 MET A C 1
ATOM 664 O O . MET A 1 90 ? 2.240 -29.962 -9.074 1.00 26.47 285 MET A O 1
ATOM 669 N N . ILE A 1 91 ? 1.372 -31.364 -7.534 1.00 26.63 286 ILE A N 1
ATOM 670 C CA . ILE A 1 91 ? 0.178 -31.702 -8.302 1.00 26.16 286 ILE A CA 1
ATOM 671 C C . ILE A 1 91 ? -1.027 -31.598 -7.374 1.00 24.76 286 ILE A C 1
ATOM 672 O O . ILE A 1 91 ? -1.077 -32.278 -6.344 1.00 25.11 286 ILE A O 1
ATOM 677 N N . ILE A 1 92 ? -1.990 -30.748 -7.729 1.00 24.25 287 ILE A N 1
ATOM 678 C CA . ILE A 1 92 ? -3.185 -30.516 -6.924 1.00 24.05 287 ILE A CA 1
ATOM 679 C C . ILE A 1 92 ? -4.379 -31.121 -7.656 1.00 24.14 287 ILE A C 1
ATOM 680 O O . ILE A 1 92 ? -4.502 -30.988 -8.879 1.00 24.16 287 ILE A O 1
ATOM 685 N N . GLN A 1 93 ? -5.241 -31.816 -6.912 1.00 24.55 288 GLN A N 1
ATOM 686 C CA . GLN A 1 93 ? -6.425 -32.459 -7.477 1.00 25.11 288 GLN A CA 1
ATOM 687 C C . GLN A 1 93 ? -7.657 -31.894 -6.785 1.00 25.46 288 GLN A C 1
ATOM 688 O O . GLN A 1 93 ? -7.863 -32.126 -5.589 1.00 25.91 288 GLN A O 1
ATOM 694 N N . ASN A 1 94 ? -8.472 -31.161 -7.535 1.00 25.55 289 ASN A N 1
ATOM 695 C 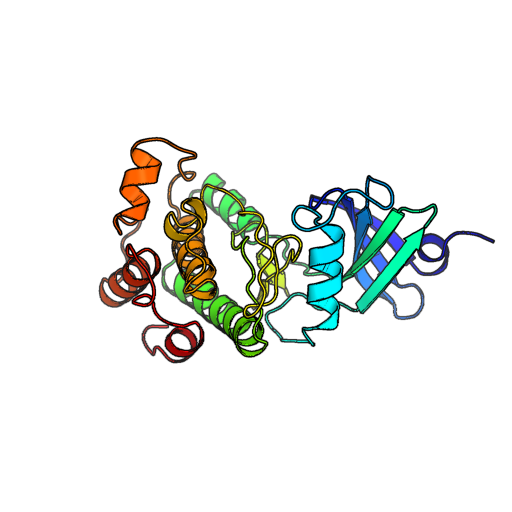CA . ASN A 1 94 ? -9.690 -30.556 -7.021 1.00 26.17 289 ASN A CA 1
ATOM 696 C C . ASN A 1 94 ? -10.894 -31.040 -7.818 1.00 27.35 289 ASN A C 1
ATOM 697 O O . ASN A 1 94 ? -10.767 -31.629 -8.896 1.00 27.59 289 ASN A O 1
ATOM 702 N N . GLU A 1 95 ? -12.077 -30.790 -7.260 1.00 28.42 290 GLU A N 1
ATOM 703 C CA . GLU A 1 95 ? -13.312 -31.056 -7.981 1.00 31.23 290 GLU A CA 1
ATOM 704 C C . GLU A 1 95 ? -13.344 -30.249 -9.274 1.00 29.84 290 GLU A C 1
ATOM 705 O O . GLU A 1 95 ? -12.752 -29.171 -9.376 1.00 29.14 290 GLU A O 1
ATOM 711 N N . TYR A 1 96 ? -14.025 -30.793 -10.278 1.00 31.23 291 TYR A N 1
ATOM 712 C CA . TYR A 1 96 ? -14.090 -30.182 -11.600 1.00 31.60 291 TYR A CA 1
ATOM 713 C C . TYR A 1 96 ? -15.416 -29.446 -11.746 1.00 35.82 291 TYR A C 1
ATOM 714 O O . TYR A 1 96 ? -16.474 -30.074 -11.852 1.00 35.26 291 TYR A O 1
ATOM 723 N N . CYS A 1 97 ? -15.357 -28.118 -11.757 1.00 35.05 292 CYS A N 1
ATOM 724 C CA . CYS A 1 97 ? -16.534 -27.301 -12.019 1.00 36.46 292 CYS A CA 1
ATOM 725 C C . CYS A 1 97 ? -16.744 -27.202 -13.526 1.00 37.78 292 CYS A C 1
ATOM 726 O O . CYS A 1 97 ? -15.906 -26.641 -14.241 1.00 37.30 292 CYS A O 1
ATOM 729 N N . ASN A 1 98 ? -17.863 -27.743 -14.007 1.00 39.63 293 ASN A N 1
ATOM 730 C CA . ASN A 1 98 ? -18.113 -27.925 -15.432 1.00 41.10 293 ASN A CA 1
ATOM 731 C C . ASN A 1 98 ? -18.664 -26.681 -16.121 1.00 43.08 293 ASN A C 1
ATOM 732 O O . ASN A 1 98 ? -18.994 -26.744 -17.310 1.00 44.51 293 ASN A O 1
ATOM 737 N N . GLY A 1 99 ? -18.776 -25.562 -15.411 1.00 43.42 294 GLY A N 1
ATOM 738 C CA . GLY A 1 99 ? -19.260 -24.338 -16.017 1.00 45.29 294 GLY A CA 1
ATOM 739 C C . GLY A 1 99 ? -18.166 -23.311 -16.199 1.00 44.15 294 GLY A C 1
ATOM 740 O O . GLY A 1 99 ? -18.408 -22.217 -16.717 1.00 45.81 294 GLY A O 1
ATOM 741 N N . GLY A 1 100 ? -16.956 -23.657 -15.767 1.00 40.82 295 GLY A N 1
ATOM 742 C CA . GLY A 1 100 ? -15.807 -22.795 -15.950 1.00 38.90 295 GLY A CA 1
ATOM 743 C C . GLY A 1 100 ? -15.835 -21.580 -15.033 1.00 38.93 295 GLY A C 1
ATOM 744 O O . GLY A 1 100 ? -16.550 -21.516 -14.032 1.00 36.83 295 GLY A O 1
ATOM 745 N N . SER A 1 101 ? -15.032 -20.594 -15.411 1.00 39.99 296 SER A N 1
ATOM 746 C CA . SER A 1 101 ? -14.912 -19.390 -14.610 1.00 41.70 296 SER A CA 1
ATOM 747 C C . SER A 1 101 ? -16.192 -18.562 -14.682 1.00 42.88 296 SER A C 1
ATOM 748 O O . SER A 1 101 ? -16.987 -18.668 -15.616 1.00 44.46 296 SER A O 1
ATOM 751 N N . LEU A 1 102 ? -16.383 -17.728 -13.660 1.00 42.38 297 LEU A N 1
ATOM 752 C CA . LEU A 1 102 ? -17.380 -16.669 -13.748 1.00 44.67 297 LEU A CA 1
ATOM 753 C C . LEU A 1 102 ? -16.897 -15.578 -14.688 1.00 46.70 297 LEU A C 1
ATOM 754 O O . LEU A 1 102 ? -17.698 -14.953 -15.389 1.00 49.46 297 LEU A O 1
ATOM 759 N N . GLN A 1 103 ? -15.578 -15.351 -14.729 1.00 46.23 298 GLN A N 1
ATOM 760 C CA . GLN A 1 103 ? -15.004 -14.387 -15.663 1.00 48.76 298 GLN A CA 1
ATOM 761 C C . GLN A 1 103 ? -15.302 -14.771 -17.107 1.00 51.42 298 GLN A C 1
ATOM 762 O O . GLN A 1 103 ? -15.583 -13.901 -17.940 1.00 54.32 298 GLN A O 1
ATOM 768 N N . ALA A 1 104 ? -15.253 -16.069 -17.421 1.00 42.68 299 ALA A N 1
ATOM 769 C CA . ALA A 1 104 ? -15.519 -16.510 -18.786 1.00 44.54 299 ALA A CA 1
ATOM 770 C C . ALA A 1 104 ? -16.970 -16.261 -19.179 1.00 47.33 299 ALA A C 1
ATOM 771 O O . ALA A 1 104 ? -17.259 -15.945 -20.339 1.00 49.96 299 ALA A O 1
ATOM 773 N N . ALA A 1 105 ? -17.897 -16.401 -18.230 1.00 47.15 300 ALA A N 1
ATOM 774 C CA . ALA A 1 105 ? -19.303 -16.159 -18.538 1.00 50.13 300 ALA A CA 1
ATOM 775 C C . ALA A 1 105 ? -19.571 -14.676 -18.755 1.00 62.74 300 ALA A C 1
ATOM 776 O O . ALA A 1 105 ? -20.387 -14.306 -19.607 1.00 55.56 300 ALA A O 1
ATOM 778 N N . ILE A 1 106 ? -18.893 -13.813 -17.994 1.00 50.97 301 ILE A N 1
ATOM 779 C CA . ILE A 1 106 ? -19.047 -12.373 -18.174 1.00 53.18 301 ILE A CA 1
ATOM 780 C C . ILE A 1 106 ? -18.542 -11.943 -19.544 1.00 69.65 301 ILE A C 1
ATOM 781 O O . ILE A 1 106 ? -19.115 -11.045 -20.174 1.00 58.32 301 ILE A O 1
ATOM 786 N N . SER A 1 107 ? -17.475 -12.575 -20.034 1.00 68.29 302 SER A N 1
ATOM 787 C CA . SER A 1 107 ? -16.935 -12.207 -21.339 1.00 70.57 302 SER A CA 1
ATOM 788 C C . SER A 1 107 ? -17.886 -12.609 -22.458 1.00 73.41 302 SER A C 1
ATOM 789 O O . SER A 1 107 ? -18.252 -11.780 -23.299 1.00 77.05 302 SER A O 1
ATOM 792 N N . GLU A 1 108 ? -18.309 -13.876 -22.482 1.00 71.83 303 GLU A N 1
ATOM 793 C CA . GLU A 1 108 ? -19.287 -14.296 -23.480 1.00 74.73 303 GLU A CA 1
ATOM 794 C C . GLU A 1 108 ? -20.592 -13.527 -23.330 1.00 77.24 303 GLU A C 1
ATOM 795 O O . GLU A 1 108 ? -21.323 -13.343 -24.309 1.00 80.79 303 GLU A O 1
ATOM 801 N N . ASN A 1 109 ? -20.897 -13.070 -22.114 1.00 76.01 304 ASN A N 1
ATOM 802 C CA . ASN A 1 109 ? -21.985 -12.118 -21.921 1.00 79.55 304 ASN A CA 1
ATOM 803 C C . ASN A 1 109 ? -21.688 -10.808 -22.638 1.00 82.03 304 ASN A C 1
ATOM 804 O O . ASN A 1 109 ? -22.479 -10.337 -23.463 1.00 85.18 304 ASN A O 1
ATOM 809 N N . THR A 1 110 ? -20.531 -10.211 -22.337 1.00 80.84 305 THR A N 1
ATOM 810 C CA . THR A 1 110 ? -20.237 -8.861 -22.808 1.00 84.69 305 THR A CA 1
ATOM 811 C C . THR A 1 110 ? -20.127 -8.809 -24.327 1.00 86.20 305 THR A C 1
ATOM 812 O O . THR A 1 110 ? -20.657 -7.887 -24.961 1.00 90.04 305 THR A O 1
ATOM 816 N N . LYS A 1 111 ? -19.453 -9.791 -24.934 1.00 83.48 306 LYS A N 1
ATOM 817 C CA . LYS A 1 111 ? -19.317 -9.787 -26.388 1.00 85.37 306 LYS A CA 1
ATOM 818 C C . LYS A 1 111 ? -20.665 -9.950 -27.077 1.00 88.17 306 LYS A C 1
ATOM 819 O O . LYS A 1 111 ? -20.867 -9.419 -28.175 1.00 91.71 306 LYS A O 1
ATOM 825 N N . SER A 1 112 ? -21.597 -10.670 -26.453 1.00 87.10 307 SER A N 1
ATOM 826 C CA . SER A 1 112 ? -22.914 -10.914 -27.023 1.00 90.79 307 SER A CA 1
ATOM 827 C C . SER A 1 112 ? -23.924 -9.830 -26.660 1.00 94.08 307 SER A C 1
ATOM 828 O O . SER A 1 112 ? -25.134 -10.062 -26.768 1.00 96.98 307 SER A O 1
ATOM 831 N N . GLY A 1 113 ? -23.457 -8.659 -26.227 1.00 93.57 308 GLY A N 1
ATOM 832 C CA . GLY A 1 113 ? -24.326 -7.542 -25.925 1.00 85.95 308 GLY A CA 1
ATOM 833 C C . GLY A 1 113 ? -25.140 -7.660 -24.657 1.00 112.65 308 GLY A C 1
ATOM 834 O O . GLY A 1 113 ? -25.758 -6.669 -24.249 1.00 86.66 308 GLY A O 1
ATOM 835 N N . ASN A 1 114 ? -25.166 -8.823 -24.013 1.00 108.85 309 ASN A N 1
ATOM 836 C CA . ASN A 1 114 ? -25.974 -9.016 -22.823 1.00 106.97 309 ASN A CA 1
ATOM 837 C C . ASN A 1 114 ? -25.141 -8.783 -21.565 1.00 101.23 309 ASN A C 1
ATOM 838 O O . ASN A 1 114 ? -23.948 -8.472 -21.616 1.00 99.30 309 ASN A O 1
ATOM 843 N N . HIS A 1 115 ? -25.792 -8.952 -20.418 1.00 98.52 310 HIS A N 1
ATOM 844 C CA . HIS A 1 115 ? -25.236 -8.567 -19.131 1.00 94.93 310 HIS A CA 1
ATOM 845 C C . HIS A 1 115 ? -26.008 -9.296 -18.044 1.00 93.77 310 HIS A C 1
ATOM 846 O O . HIS A 1 115 ? -27.205 -9.559 -18.191 1.00 95.59 310 HIS A O 1
ATOM 853 N N . PHE A 1 116 ? -25.319 -9.614 -16.953 1.00 91.33 311 PHE A N 1
ATOM 854 C CA . PHE A 1 116 ? -25.991 -10.249 -15.828 1.00 91.73 311 PHE A CA 1
ATOM 855 C C . PHE A 1 116 ? -26.959 -9.270 -15.176 1.00 95.09 311 PHE A C 1
ATOM 856 O O . PHE A 1 116 ? -26.636 -8.098 -14.963 1.00 95.99 311 PHE A O 1
ATOM 864 N N . GLU A 1 117 ? -28.158 -9.756 -14.874 1.00 95.01 312 GLU A N 1
ATOM 865 C CA . GLU A 1 117 ? -29.241 -8.929 -14.366 1.00 95.56 312 GLU A CA 1
ATOM 866 C C . GLU A 1 117 ? -29.305 -9.011 -12.846 1.00 88.27 312 GLU A C 1
ATOM 867 O O . GLU A 1 117 ? -28.847 -9.985 -12.242 1.00 84.20 312 GLU A O 1
ATOM 873 N N . GLU A 1 118 ? -29.873 -7.970 -12.235 1.00 92.69 313 GLU A N 1
ATOM 874 C CA . GLU A 1 118 ? -29.878 -7.850 -10.777 1.00 93.90 313 GLU A CA 1
ATOM 875 C C . GLU A 1 118 ? -30.343 -9.106 -10.045 1.00 94.41 313 GLU A C 1
ATOM 876 O O . GLU A 1 118 ? -29.727 -9.445 -9.020 1.00 92.84 313 GLU A O 1
ATOM 882 N N . PRO A 1 119 ? -31.382 -9.829 -10.484 1.00 96.11 314 PRO A N 1
ATOM 883 C CA . PRO A 1 119 ? -31.700 -11.100 -9.811 1.00 93.09 314 PRO A CA 1
ATOM 884 C C . PRO A 1 119 ? -30.552 -12.093 -9.817 1.00 84.10 314 PRO A C 1
ATOM 885 O O . PRO A 1 119 ? -30.488 -12.955 -8.931 1.00 82.10 314 PRO A O 1
ATOM 889 N N . LYS A 1 120 ? -29.635 -11.995 -10.781 1.00 78.40 315 LYS A N 1
ATOM 890 C CA . LYS A 1 120 ? -28.492 -12.895 -10.838 1.00 73.36 315 LYS A CA 1
ATOM 891 C C . LYS A 1 120 ? -27.235 -12.320 -10.196 1.00 69.46 315 LYS A C 1
ATOM 892 O O . LYS A 1 120 ? -26.451 -13.086 -9.629 1.00 66.23 315 LYS A O 1
ATOM 898 N N . LEU A 1 121 ? -27.012 -11.002 -10.261 1.00 70.45 316 LE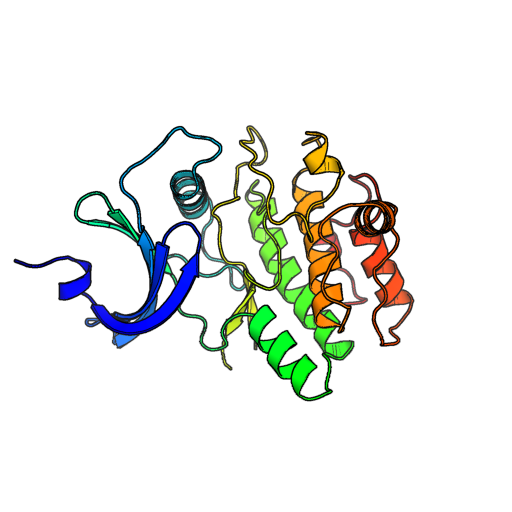U A N 1
ATOM 899 C CA . LEU A 1 121 ? -25.961 -10.414 -9.434 1.00 68.24 316 LEU A CA 1
ATOM 900 C C . LEU A 1 121 ? -26.180 -10.755 -7.969 1.00 67.03 316 LEU A C 1
ATOM 901 O O . LEU A 1 121 ? -25.223 -11.001 -7.224 1.00 64.14 316 LEU A O 1
ATOM 906 N N . LYS A 1 122 ? -27.443 -10.776 -7.544 1.00 69.51 317 LYS A N 1
ATOM 907 C CA . LYS A 1 122 ? -27.773 -11.077 -6.158 1.00 69.03 317 LYS A CA 1
ATOM 908 C C . LYS A 1 122 ? -27.376 -12.502 -5.796 1.00 66.20 317 LYS A C 1
ATOM 909 O O . LYS A 1 122 ? -26.705 -12.736 -4.785 1.00 64.16 317 LYS A O 1
ATOM 915 N N . ASP A 1 123 ? -27.773 -13.472 -6.623 1.00 66.14 318 ASP A N 1
ATOM 916 C CA . ASP A 1 123 ? -27.474 -14.866 -6.313 1.00 63.62 318 ASP A CA 1
ATOM 917 C C . ASP A 1 123 ? -25.990 -15.177 -6.463 1.00 59.62 318 ASP A C 1
ATOM 918 O O . ASP A 1 123 ? -25.471 -16.046 -5.754 1.00 58.04 318 ASP A O 1
ATOM 923 N N . ILE A 1 124 ? -25.296 -14.502 -7.383 1.00 58.34 319 ILE A N 1
ATOM 924 C CA . ILE A 1 124 ? -23.850 -14.687 -7.501 1.00 50.55 319 ILE A CA 1
ATOM 925 C C . ILE A 1 124 ? -23.168 -14.290 -6.201 1.00 51.78 319 ILE A C 1
ATOM 926 O O . ILE A 1 124 ? -22.267 -14.983 -5.708 1.00 46.67 319 ILE A O 1
ATOM 931 N N . LEU A 1 125 ? -23.618 -13.183 -5.612 1.00 53.67 320 LEU A N 1
ATOM 932 C CA . LEU A 1 125 ? -22.992 -12.626 -4.423 1.00 52.76 320 LEU A CA 1
ATOM 933 C C . LEU A 1 125 ? -23.396 -13.396 -3.172 1.00 53.61 320 LEU A C 1
ATOM 934 O O . LEU A 1 125 ? -22.581 -13.595 -2.269 1.00 52.45 320 LEU A O 1
ATOM 939 N N . LEU A 1 126 ? -24.652 -13.829 -3.100 1.00 55.97 321 LEU A N 1
ATOM 940 C CA . LEU A 1 126 ? -25.113 -14.592 -1.945 1.00 56.92 321 LEU A CA 1
ATOM 941 C C . LEU A 1 126 ? -24.336 -15.892 -1.810 1.00 54.42 321 LEU A C 1
ATOM 942 O O . LEU A 1 126 ? -23.817 -16.211 -0.734 1.00 50.39 321 LEU A O 1
ATOM 947 N N . GLN A 1 127 ? -24.240 -16.651 -2.901 1.00 53.35 322 GLN A N 1
ATOM 948 C CA . GLN A 1 127 ? -23.576 -17.948 -2.851 1.00 51.38 322 GLN A CA 1
ATOM 949 C C . GLN A 1 127 ? -22.092 -17.803 -2.539 1.00 49.07 322 GLN A C 1
ATOM 950 O O . GLN A 1 127 ? -21.538 -18.580 -1.752 1.00 47.95 322 GLN A O 1
ATOM 956 N N . ILE A 1 128 ? -21.432 -16.813 -3.144 1.00 48.48 323 ILE A N 1
ATOM 957 C CA . ILE A 1 128 ? -20.030 -16.560 -2.826 1.00 41.74 323 ILE A CA 1
ATOM 958 C C . ILE A 1 128 ? -19.887 -16.129 -1.371 1.00 42.36 323 ILE A C 1
ATOM 959 O O . ILE A 1 128 ? -18.965 -16.560 -0.668 1.00 45.98 323 ILE A O 1
ATOM 964 N N . SER A 1 129 ? -20.805 -15.278 -0.895 1.00 51.66 324 SER A N 1
ATOM 965 C CA . SER A 1 129 ? -20.775 -14.844 0.500 1.00 53.32 324 SER A CA 1
ATOM 966 C C . SER A 1 129 ? -20.855 -16.029 1.452 1.00 55.07 324 SER A C 1
ATOM 967 O O . SER A 1 129 ? -20.184 -16.049 2.491 1.00 55.08 324 SER A O 1
ATOM 970 N N . LEU A 1 130 ? -21.683 -17.021 1.119 1.00 56.77 325 LEU A N 1
ATOM 971 C CA . LEU A 1 130 ? -21.757 -18.227 1.936 1.00 57.16 325 LEU A CA 1
ATOM 972 C C . LEU A 1 130 ? -20.418 -18.952 1.962 1.00 53.62 325 LEU A C 1
ATOM 973 O O . LEU A 1 130 ? -19.974 -19.414 3.020 1.00 44.31 325 LEU A O 1
ATOM 978 N N . GLY A 1 131 ? -19.762 -19.064 0.805 1.00 50.55 326 GLY A N 1
ATOM 979 C CA . GLY A 1 131 ? -18.450 -19.684 0.767 1.00 47.63 326 GLY A CA 1
ATOM 980 C C . GLY A 1 131 ? -17.382 -18.857 1.449 1.00 46.71 326 GLY A C 1
ATOM 981 O O . GLY A 1 131 ? -16.457 -19.407 2.052 1.00 47.01 326 GLY A O 1
ATOM 982 N N . LEU A 1 132 ? -17.491 -17.530 1.367 1.00 46.08 327 LEU A N 1
ATOM 983 C CA . LEU A 1 132 ? -16.536 -16.670 2.056 1.00 44.79 327 LEU A CA 1
ATOM 984 C C . LEU A 1 132 ? -16.692 -16.777 3.568 1.00 46.32 327 LEU A C 1
ATOM 985 O O . LEU A 1 132 ? -15.706 -16.681 4.308 1.00 45.71 327 LEU A O 1
ATOM 990 N N . ASN A 1 133 ? -17.924 -16.980 4.043 1.00 48.86 328 ASN A N 1
ATOM 991 C CA . ASN A 1 133 ? -18.157 -17.090 5.480 1.00 51.35 328 ASN A CA 1
ATOM 992 C C . ASN A 1 133 ? -17.489 -18.332 6.054 1.00 44.42 328 ASN A C 1
ATOM 993 O O . ASN A 1 133 ? -16.911 -18.286 7.146 1.00 45.24 328 ASN A O 1
ATOM 998 N N . TYR A 1 134 ? -17.559 -19.453 5.331 1.00 43.13 329 TYR A N 1
ATOM 999 C CA . TYR A 1 134 ? -16.917 -20.677 5.799 1.00 42.53 329 TYR A CA 1
ATOM 1000 C C . TYR A 1 134 ? -15.412 -20.491 5.939 1.00 40.82 329 TYR A C 1
ATOM 1001 O O . TYR A 1 134 ? -14.801 -21.003 6.885 1.00 41.39 329 TYR A O 1
ATOM 1010 N N . ILE A 1 135 ? -14.797 -19.762 5.006 1.00 39.07 330 ILE A N 1
ATOM 1011 C CA . ILE A 1 135 ? -13.357 -19.526 5.073 1.00 37.80 330 ILE A CA 1
ATOM 1012 C C . ILE A 1 135 ? -13.016 -18.680 6.293 1.00 55.78 330 ILE A C 1
ATOM 1013 O O . ILE A 1 135 ? -12.093 -18.994 7.053 1.00 39.85 330 ILE A O 1
ATOM 1018 N N . HIS A 1 136 ? -13.769 -17.598 6.504 1.00 56.24 331 HIS A N 1
ATOM 1019 C CA . HIS A 1 136 ? -13.485 -16.708 7.625 1.00 56.42 331 HIS A CA 1
ATOM 1020 C C . HIS A 1 136 ? -13.834 -17.362 8.956 1.00 55.89 331 HIS A C 1
ATOM 1021 O O . HIS A 1 136 ? -13.134 -17.157 9.955 1.00 56.22 331 HIS A O 1
ATOM 1028 N N . ASN A 1 137 ? -14.911 -18.151 8.994 1.00 55.05 332 ASN A N 1
ATOM 1029 C CA . ASN A 1 137 ? -15.244 -18.882 10.211 1.00 56.75 332 ASN A CA 1
ATOM 1030 C C . ASN A 1 137 ? -14.219 -19.960 10.522 1.00 56.07 332 ASN A C 1
ATOM 1031 O O . ASN A 1 137 ? -14.181 -20.458 11.651 1.00 58.41 332 ASN A O 1
ATOM 1036 N N . SER A 1 138 ? -13.400 -20.334 9.544 1.00 51.87 333 SER A N 1
ATOM 1037 C CA . SER A 1 138 ? -12.212 -21.135 9.784 1.00 49.76 333 SER A CA 1
ATOM 1038 C C . SER A 1 138 ? -10.978 -20.280 10.027 1.00 49.25 333 SER A C 1
ATOM 1039 O O . SER A 1 138 ? -9.857 -20.777 9.880 1.00 48.26 333 SER A O 1
ATOM 1042 N N . SER A 1 139 ? -11.158 -19.002 10.367 1.00 49.61 334 SER A N 1
ATOM 1043 C CA . SER A 1 139 ? -10.046 -18.091 10.641 1.00 49.51 334 SER A CA 1
ATOM 1044 C C . SER A 1 139 ? -9.064 -18.016 9.473 1.00 46.45 334 SER A C 1
ATOM 1045 O O . SER A 1 139 ? -7.871 -17.779 9.667 1.00 47.04 334 SER A O 1
ATOM 1048 N N . MET A 1 140 ? -9.549 -18.237 8.256 1.00 43.48 335 MET A N 1
ATOM 1049 C CA . MET A 1 140 ? -8.762 -18.061 7.044 1.00 40.62 335 MET A CA 1
ATOM 1050 C C . MET A 1 140 ? -9.285 -16.857 6.271 1.00 39.84 335 MET A C 1
ATOM 1051 O O . MET A 1 140 ? -10.352 -16.313 6.572 1.00 41.13 335 MET A O 1
ATOM 1056 N N . VAL A 1 141 ? -8.511 -16.433 5.273 1.00 37.99 336 VAL A N 1
ATOM 1057 C CA . VAL A 1 141 ? -8.874 -15.300 4.431 1.00 37.26 336 VAL A CA 1
ATOM 1058 C C . VAL A 1 141 ? -8.340 -15.571 3.028 1.00 35.32 336 VAL A C 1
ATOM 1059 O O . VAL A 1 141 ? -7.242 -16.113 2.866 1.00 46.88 336 VAL A O 1
ATOM 1063 N N . HIS A 1 142 ? -9.132 -15.217 2.012 1.00 34.81 337 HIS A N 1
ATOM 1064 C CA . HIS A 1 142 ? -8.847 -15.653 0.645 1.00 33.16 337 HIS A CA 1
ATOM 1065 C C . HIS A 1 142 ? -7.733 -14.829 0.001 1.00 34.57 337 HIS A C 1
ATOM 1066 O O . HIS A 1 142 ? -6.713 -15.380 -0.430 1.00 32.43 337 HIS A O 1
ATOM 1073 N N . LEU A 1 143 ? -7.932 -13.510 -0.105 1.00 36.35 338 LEU A N 1
ATOM 1074 C CA . LEU A 1 143 ? -6.940 -12.532 -0.566 1.00 37.35 338 LEU A CA 1
ATOM 1075 C C . LEU A 1 143 ? -6.683 -12.559 -2.070 1.00 37.01 338 LEU A C 1
ATOM 1076 O O . LEU A 1 143 ? -5.640 -12.073 -2.521 1.00 38.01 338 LEU A O 1
ATOM 1081 N N . ASP A 1 144 ? -7.606 -13.091 -2.872 1.00 36.25 339 ASP A N 1
ATOM 1082 C CA . ASP A 1 144 ? -7.503 -12.976 -4.325 1.00 35.52 339 ASP A CA 1
ATOM 1083 C C . ASP A 1 144 ? -8.876 -13.156 -4.960 1.00 35.74 339 ASP A C 1
ATOM 1084 O O . ASP A 1 144 ? -9.015 -13.785 -6.013 1.00 35.53 339 ASP A O 1
ATOM 1089 N N . ILE A 1 145 ? -9.905 -12.602 -4.322 1.00 35.78 340 ILE A N 1
ATOM 1090 C CA . ILE A 1 145 ? -11.268 -12.771 -4.809 1.00 34.84 340 ILE A CA 1
ATOM 1091 C C . ILE A 1 145 ? -11.438 -11.978 -6.099 1.00 38.85 340 ILE A C 1
ATOM 1092 O O . ILE A 1 145 ? -11.208 -10.765 -6.137 1.00 37.45 340 ILE A O 1
ATOM 1097 N N . LYS A 1 146 ? -11.834 -12.670 -7.156 1.00 38.34 341 LYS A N 1
ATOM 1098 C CA . LYS A 1 146 ? -12.110 -12.067 -8.453 1.00 39.59 341 LYS A CA 1
ATOM 1099 C C . LYS A 1 146 ? -12.835 -13.107 -9.300 1.00 39.39 341 LYS A C 1
ATOM 1100 O O . LYS A 1 146 ? -12.798 -14.299 -8.980 1.00 38.35 341 LYS A O 1
ATOM 1106 N N . PRO A 1 147 ? -13.512 -12.679 -10.370 1.00 40.98 342 PRO A N 1
ATOM 1107 C CA . PRO A 1 147 ? -14.272 -13.651 -11.175 1.00 41.16 342 PRO A CA 1
ATOM 1108 C C . PRO A 1 147 ? -13.416 -14.756 -11.772 1.00 40.14 342 PRO A C 1
ATOM 1109 O O . PRO A 1 147 ? -13.949 -15.823 -12.103 1.00 39.39 342 PRO A O 1
ATOM 1113 N N . SER A 1 148 ? -12.106 -14.536 -11.918 1.00 40.86 343 SER A N 1
ATOM 1114 C CA . SER A 1 148 ? -11.213 -15.603 -12.360 1.00 39.25 343 SER A CA 1
ATOM 1115 C C . SER A 1 148 ? -11.284 -16.805 -11.428 1.00 37.19 343 SER A C 1
ATOM 1116 O O . SER A 1 148 ? -11.274 -17.956 -11.881 1.00 36.52 343 SER A O 1
ATOM 1119 N N . ASN A 1 149 ? -11.358 -16.555 -10.121 1.00 36.87 344 ASN A N 1
ATOM 1120 C CA . ASN A 1 149 ? -11.291 -17.600 -9.110 1.00 35.78 344 ASN A CA 1
ATOM 1121 C C . ASN A 1 149 ? -12.664 -17.971 -8.557 1.00 36.86 344 ASN A C 1
ATOM 1122 O O . ASN A 1 149 ? -12.759 -18.477 -7.434 1.00 30.55 344 ASN A O 1
ATOM 1127 N N . ILE A 1 150 ? -13.726 -17.724 -9.319 1.00 38.77 345 ILE A N 1
ATOM 1128 C CA . ILE A 1 150 ? -15.065 -18.201 -8.996 1.00 40.29 345 ILE A CA 1
ATOM 1129 C C . ILE A 1 150 ? -15.493 -19.152 -10.101 1.00 33.86 345 ILE A C 1
ATOM 1130 O O . ILE A 1 150 ? -15.414 -18.809 -11.286 1.00 34.61 345 ILE A O 1
ATOM 1135 N N . PHE A 1 151 ? -15.945 -20.341 -9.716 1.00 33.65 346 PHE A N 1
ATOM 1136 C CA . PHE A 1 151 ? -16.221 -21.405 -10.667 1.00 44.91 346 PHE A CA 1
ATOM 1137 C C . PHE A 1 151 ? -17.680 -21.832 -10.589 1.00 36.04 346 PHE A C 1
ATOM 1138 O O . PHE A 1 151 ? -18.292 -21.832 -9.517 1.00 36.58 346 PHE A O 1
ATOM 1146 N N . ILE A 1 152 ? -18.223 -22.204 -11.746 1.00 58.30 347 ILE A N 1
ATOM 1147 C CA . ILE A 1 152 ? -19.640 -22.502 -11.916 1.00 59.86 347 ILE A CA 1
ATOM 1148 C C . ILE A 1 152 ? -19.798 -24.004 -12.089 1.00 58.80 347 ILE A C 1
ATOM 1149 O O . ILE A 1 152 ? -19.052 -24.627 -12.853 1.00 57.99 347 ILE A O 1
ATOM 1154 N N . CYS A 1 153 ? -20.767 -24.586 -11.391 1.00 58.81 348 CYS A N 1
ATOM 1155 C CA . CYS A 1 153 ? -21.079 -25.998 -11.549 1.00 58.41 348 CYS A CA 1
ATOM 1156 C C . CYS A 1 153 ? -22.481 -26.178 -12.116 1.00 62.72 348 CYS A C 1
ATOM 1157 O O . CYS A 1 153 ? -23.347 -25.307 -11.975 1.00 63.60 348 CYS A O 1
ATOM 1160 N N . HIS A 1 154 ? -22.686 -27.331 -12.749 1.00 66.15 349 HIS A N 1
ATOM 1161 C CA . HIS A 1 154 ? -23.913 -27.653 -13.472 1.00 72.45 349 HIS A CA 1
ATOM 1162 C C . HIS A 1 154 ? -24.260 -26.544 -14.468 1.00 76.58 349 HIS A C 1
ATOM 1163 O O . HIS A 1 154 ? -25.179 -25.748 -14.279 1.00 77.99 349 HIS A O 1
ATOM 1170 N N . LYS A 1 155 ? -23.479 -26.521 -15.544 1.00 79.55 350 LYS A N 1
ATOM 1171 C CA . LYS A 1 155 ? -23.641 -25.539 -16.609 1.00 82.67 350 LYS A CA 1
ATOM 1172 C C . LYS A 1 155 ? -23.064 -26.077 -17.910 1.00 84.26 350 LYS A C 1
ATOM 1173 O O . LYS A 1 155 ? -22.830 -27.277 -18.043 1.00 84.57 350 LYS A O 1
ATOM 1179 N N . VAL A 1 179 ? -27.634 -24.290 -10.251 1.00 82.42 374 VAL A N 1
ATOM 1180 C CA . VAL A 1 179 ? -26.394 -23.618 -10.627 1.00 79.08 374 VAL A CA 1
ATOM 1181 C C . VAL A 1 179 ? -25.759 -22.991 -9.391 1.00 75.89 374 VAL A C 1
ATOM 1182 O O . VAL A 1 179 ? -26.399 -22.227 -8.673 1.00 77.29 374 VAL A O 1
ATOM 1186 N N . MET A 1 180 ? -24.494 -23.313 -9.136 1.00 68.70 375 MET A N 1
ATOM 1187 C CA . MET A 1 180 ? -23.838 -22.858 -7.920 1.00 63.35 375 MET A CA 1
ATOM 1188 C C . MET A 1 180 ? -22.418 -22.390 -8.189 1.00 57.46 375 MET A C 1
ATOM 1189 O O . MET A 1 180 ? -21.681 -23.018 -8.955 1.00 55.54 375 MET A O 1
ATOM 1194 N N . TYR A 1 181 ? -22.045 -21.290 -7.536 1.00 54.84 376 TYR A N 1
ATOM 1195 C CA . TYR A 1 181 ? -20.723 -20.695 -7.659 1.00 51.08 376 TYR A CA 1
ATOM 1196 C C . TYR A 1 181 ? -19.840 -21.134 -6.499 1.00 48.82 376 TYR A C 1
ATOM 1197 O O . TYR A 1 181 ? -20.298 -21.218 -5.356 1.00 49.86 376 TYR A O 1
ATOM 1206 N N . LYS A 1 182 ? -18.574 -21.425 -6.800 1.00 45.41 377 LYS A N 1
ATOM 1207 C CA . LYS A 1 182 ? -17.606 -21.820 -5.786 1.00 44.04 377 LYS A CA 1
ATOM 1208 C C . LYS A 1 182 ? -16.315 -21.029 -5.922 1.00 41.41 377 LYS A C 1
ATOM 1209 O O . LYS A 1 182 ? -15.902 -20.654 -7.023 1.00 32.78 377 LYS A O 1
ATOM 1215 N N . ILE A 1 183 ? -15.671 -20.810 -4.781 1.00 40.29 378 ILE A N 1
ATOM 1216 C CA . ILE A 1 183 ? -14.423 -20.061 -4.711 1.00 31.33 378 ILE A CA 1
ATOM 1217 C C . ILE A 1 183 ? -13.255 -21.022 -4.891 1.00 29.66 378 ILE A C 1
ATOM 1218 O O . ILE A 1 183 ? -13.223 -22.102 -4.286 1.00 29.38 378 ILE A O 1
ATOM 1223 N N . GLY A 1 184 ? -12.298 -20.633 -5.738 1.00 28.84 379 GLY A N 1
ATOM 1224 C CA . GLY A 1 184 ? -11.109 -21.422 -5.986 1.00 27.54 379 GLY A CA 1
ATOM 1225 C C . GLY A 1 184 ? -9.863 -20.560 -5.905 1.00 27.18 379 GLY A C 1
ATOM 1226 O O . GLY A 1 184 ? -9.934 -19.368 -5.604 1.00 27.95 379 GLY A O 1
ATOM 1227 N N . ASP A 1 185 ? -8.720 -21.190 -6.183 1.00 26.30 380 ASP A N 1
ATOM 1228 C CA . ASP A 1 185 ? -7.410 -20.554 -6.077 1.00 26.26 380 ASP A CA 1
ATOM 1229 C C . ASP A 1 185 ? -7.185 -20.080 -4.646 1.00 26.71 380 ASP A C 1
ATOM 1230 O O . ASP A 1 185 ? -7.646 -19.002 -4.262 1.00 27.61 380 ASP A O 1
ATOM 1235 N N . LEU A 1 186 ? -6.478 -20.879 -3.847 1.00 26.37 381 LEU A N 1
ATOM 1236 C CA . LEU A 1 186 ? -6.074 -20.473 -2.509 1.00 27.13 381 LEU A CA 1
ATOM 1237 C C . LEU A 1 186 ? -4.579 -20.198 -2.427 1.00 27.47 381 LEU A C 1
ATOM 1238 O O . LEU A 1 186 ? -3.975 -20.348 -1.361 1.00 28.11 381 LEU A O 1
ATOM 1243 N N . GLY A 1 187 ? -3.969 -19.801 -3.547 1.00 27.39 382 GLY A N 1
ATOM 1244 C CA . GLY A 1 187 ? -2.572 -19.409 -3.549 1.00 28.20 382 GLY A CA 1
ATOM 1245 C C . GLY A 1 187 ? -2.289 -18.129 -2.792 1.00 33.82 382 GLY A C 1
ATOM 1246 O O . GLY A 1 187 ? -1.121 -17.830 -2.517 1.00 35.33 382 GLY A O 1
ATOM 1247 N N . HIS A 1 188 ? -3.326 -17.366 -2.450 1.00 34.23 383 HIS A N 1
ATOM 1248 C CA . HIS A 1 188 ? -3.173 -16.154 -1.656 1.00 35.04 383 HIS A CA 1
ATOM 1249 C C . HIS A 1 188 ? -3.748 -16.299 -0.250 1.00 35.45 383 HIS A C 1
ATOM 1250 O O . HIS A 1 188 ? -3.758 -15.323 0.508 1.00 33.83 383 HIS A O 1
ATOM 1257 N N . ALA A 1 189 ? -4.217 -17.490 0.118 1.00 34.37 384 ALA A N 1
ATOM 1258 C CA . ALA A 1 189 ? -4.904 -17.683 1.387 1.00 35.84 384 ALA A CA 1
ATOM 1259 C C . ALA A 1 189 ? -3.914 -17.739 2.548 1.00 37.99 384 ALA A C 1
ATOM 1260 O O . ALA A 1 189 ? -2.728 -18.034 2.378 1.00 37.80 384 ALA A O 1
ATOM 1262 N N . THR A 1 190 ? -4.422 -17.447 3.745 1.00 41.11 385 THR A N 1
ATOM 1263 C CA . THR A 1 190 ? -3.580 -17.352 4.930 1.00 45.26 385 THR A CA 1
ATOM 1264 C C . THR A 1 190 ? -4.461 -17.426 6.174 1.00 48.51 385 THR A C 1
ATOM 1265 O O . THR A 1 190 ? -5.664 -17.160 6.121 1.00 48.03 385 THR A O 1
ATOM 1269 N N . SER A 1 191 ? -3.843 -17.806 7.292 1.00 52.69 386 SER A N 1
ATOM 1270 C CA . SER A 1 191 ? -4.489 -17.710 8.594 1.00 57.29 386 SER A CA 1
ATOM 1271 C C . SER A 1 191 ? -4.757 -16.254 8.957 1.00 64.05 386 SER A C 1
ATOM 1272 O O . SER A 1 191 ? -4.040 -15.341 8.537 1.00 63.34 386 SER A O 1
ATOM 1275 N N . ILE A 1 192 ? -5.802 -16.042 9.759 1.00 71.80 387 ILE A N 1
ATOM 1276 C CA . ILE A 1 192 ? -6.128 -14.692 10.211 1.00 80.53 387 ILE A CA 1
ATOM 1277 C C . ILE A 1 192 ? -5.166 -14.247 11.304 1.00 83.74 387 ILE A C 1
ATOM 1278 O O . ILE A 1 192 ? -4.732 -13.086 11.335 1.00 83.16 387 ILE A O 1
ATOM 1283 N N . ASN A 1 193 ? -4.791 -15.170 12.195 1.00 88.39 388 ASN A N 1
ATOM 1284 C CA . ASN A 1 193 ? -4.082 -14.824 13.422 1.00 94.66 388 ASN A CA 1
ATOM 1285 C C . ASN A 1 193 ? -2.639 -14.397 13.170 1.00 93.71 388 ASN A C 1
ATOM 1286 O O . ASN A 1 193 ? -2.238 -13.294 13.550 1.00 95.85 388 ASN A O 1
ATOM 1291 N N . LYS A 1 194 ? -1.829 -15.263 12.562 1.00 95.45 389 LYS A N 1
ATOM 1292 C CA . LYS A 1 194 ? -0.467 -14.906 12.164 1.00 99.13 389 LYS A CA 1
ATOM 1293 C C . LYS A 1 194 ? -0.402 -14.868 10.642 1.00 101.76 389 LYS A C 1
ATOM 1294 O O . LYS A 1 194 ? -0.069 -15.877 9.999 1.00 102.19 389 LYS A O 1
ATOM 1300 N N . PRO A 1 195 ? -0.709 -13.732 10.020 1.00 103.12 390 PRO A N 1
ATOM 1301 C CA . PRO A 1 195 ? -0.853 -13.700 8.562 1.00 47.66 390 PRO A CA 1
ATOM 1302 C C . PRO A 1 195 ? 0.469 -13.521 7.828 1.00 55.20 390 PRO A C 1
ATOM 1303 O O . PRO A 1 195 ? 1.367 -12.799 8.271 1.00 57.90 390 PRO A O 1
ATOM 1307 N N . LYS A 1 196 ? 0.571 -14.203 6.689 1.00 53.16 391 LYS A N 1
ATOM 1308 C CA . LYS A 1 196 ? 1.618 -14.013 5.691 1.00 52.84 391 LYS A CA 1
ATOM 1309 C C . LYS A 1 196 ? 0.919 -13.561 4.416 1.00 49.78 391 LYS A C 1
ATOM 1310 O O . LYS A 1 196 ? 0.212 -14.350 3.780 1.00 47.50 391 LYS A O 1
ATOM 1316 N N . VAL A 1 197 ? 1.104 -12.297 4.046 1.00 50.73 392 VAL A N 1
ATOM 1317 C CA . VAL A 1 197 ? 0.269 -11.645 3.043 1.00 43.86 392 VAL A CA 1
ATOM 1318 C C . VAL A 1 197 ? 1.083 -11.407 1.779 1.00 79.33 392 VAL A C 1
ATOM 1319 O O . VAL A 1 197 ? 2.133 -10.754 1.817 1.00 82.37 392 VAL A O 1
ATOM 1323 N N . GLU A 1 198 ? 0.596 -11.942 0.662 1.00 75.68 393 GLU A N 1
ATOM 1324 C CA . GLU A 1 198 ? 0.962 -11.482 -0.671 1.00 73.43 393 GLU A CA 1
ATOM 1325 C C . GLU A 1 198 ? -0.304 -10.944 -1.319 1.00 67.43 393 GLU A C 1
ATOM 1326 O O . GLU A 1 198 ? -1.277 -11.685 -1.493 1.00 64.61 393 GLU A O 1
ATOM 1332 N N . GLU A 1 199 ? -0.296 -9.658 -1.655 1.00 64.82 394 GLU A N 1
ATOM 1333 C CA . GLU A 1 199 ? -1.500 -9.010 -2.157 1.00 60.72 394 GLU A CA 1
ATOM 1334 C C . GLU A 1 199 ? -1.931 -9.620 -3.486 1.00 55.90 394 GLU A C 1
ATOM 1335 O O . GLU A 1 199 ? -1.101 -9.953 -4.337 1.00 55.22 394 GLU A O 1
ATOM 1341 N N . GLY A 1 200 ? -3.243 -9.772 -3.656 1.00 52.55 395 GLY A N 1
ATOM 1342 C CA . GLY A 1 200 ? -3.801 -10.375 -4.848 1.00 49.04 395 GLY A CA 1
ATOM 1343 C C . GLY A 1 200 ? -3.813 -9.429 -6.030 1.00 48.90 395 GLY A C 1
ATOM 1344 O O . GLY A 1 200 ? -3.029 -8.480 -6.116 1.00 51.18 395 GLY A O 1
ATOM 1345 N N . ASP A 1 201 ? -4.721 -9.710 -6.965 1.00 46.19 396 ASP A N 1
ATOM 1346 C CA . ASP A 1 201 ? -4.911 -8.858 -8.131 1.00 46.22 396 ASP A CA 1
ATOM 1347 C C . ASP A 1 201 ? -5.194 -7.427 -7.691 1.00 46.74 396 ASP A C 1
ATOM 1348 O O . ASP A 1 201 ? -6.028 -7.185 -6.814 1.00 46.62 396 ASP A O 1
ATOM 1353 N N . SER A 1 202 ? -4.486 -6.477 -8.305 1.00 47.80 397 SER A N 1
ATOM 1354 C CA . SER A 1 202 ? -4.577 -5.085 -7.875 1.00 49.56 397 SER A CA 1
ATOM 1355 C C . SER A 1 202 ? -5.931 -4.472 -8.207 1.00 49.72 397 SER A C 1
ATOM 1356 O O . SER A 1 202 ? -6.415 -3.607 -7.468 1.00 50.92 397 SER A O 1
ATOM 1359 N N . ARG A 1 203 ? -6.555 -4.900 -9.308 1.00 48.98 398 ARG A N 1
ATOM 1360 C CA . ARG A 1 203 ? -7.857 -4.372 -9.697 1.00 49.91 398 ARG A CA 1
ATOM 1361 C C . ARG A 1 203 ? -8.962 -4.740 -8.714 1.00 48.25 398 ARG A C 1
ATOM 1362 O O . ARG A 1 203 ? -10.037 -4.134 -8.763 1.00 49.46 398 ARG A O 1
ATOM 1370 N N . PHE A 1 204 ? -8.728 -5.712 -7.832 1.00 45.96 399 PHE A N 1
ATOM 1371 C CA . PHE A 1 204 ? -9.677 -6.073 -6.785 1.00 45.12 399 PHE A CA 1
ATOM 1372 C C . PHE A 1 204 ? -9.068 -5.874 -5.403 1.00 45.30 399 PHE A C 1
ATOM 1373 O O . PHE A 1 204 ? -9.575 -6.415 -4.415 1.00 44.00 399 PHE A O 1
ATOM 1381 N N . LEU A 1 205 ? -7.996 -5.096 -5.320 1.00 46.47 400 LEU A N 1
ATOM 1382 C CA . LEU A 1 205 ? -7.190 -4.969 -4.116 1.00 47.23 400 LEU A CA 1
ATOM 1383 C C . LEU A 1 205 ? -7.644 -3.760 -3.310 1.00 50.04 400 LEU A C 1
ATOM 1384 O O . LEU A 1 205 ? -7.686 -2.639 -3.828 1.00 52.46 400 LEU A O 1
ATOM 1389 N N . ALA A 1 206 ? -7.982 -3.993 -2.045 1.00 50.06 401 ALA A N 1
ATOM 1390 C CA . ALA A 1 206 ? -8.359 -2.914 -1.146 1.00 51.72 401 ALA A CA 1
ATOM 1391 C C . ALA A 1 206 ? -7.121 -2.149 -0.697 1.00 54.23 401 ALA A C 1
ATOM 1392 O O . ALA A 1 206 ? -6.096 -2.746 -0.356 1.00 53.02 401 ALA A O 1
ATOM 1394 N N . ASN A 1 207 ? -7.224 -0.816 -0.703 1.00 57.30 402 ASN A N 1
ATOM 1395 C CA . ASN A 1 207 ? -6.082 0.020 -0.345 1.00 59.50 402 ASN A CA 1
ATOM 1396 C C . ASN A 1 207 ? -5.609 -0.247 1.078 1.00 69.48 402 ASN A C 1
ATOM 1397 O O . ASN A 1 207 ? -4.425 -0.061 1.382 1.00 61.27 402 ASN A O 1
ATOM 1402 N N . GLU A 1 208 ? -6.515 -0.679 1.960 1.00 69.05 403 GLU A N 1
ATOM 1403 C CA . GLU A 1 208 ? -6.119 -1.041 3.318 1.00 69.61 403 GLU A CA 1
ATOM 1404 C C . GLU A 1 208 ? -5.056 -2.133 3.311 1.00 66.93 403 GLU A C 1
ATOM 1405 O O . GLU A 1 208 ? -4.141 -2.126 4.143 1.00 68.58 403 GLU A O 1
ATOM 1411 N N . ILE A 1 209 ? -5.154 -3.073 2.370 1.00 63.75 404 ILE A N 1
ATOM 1412 C CA . ILE A 1 209 ? -4.147 -4.122 2.257 1.00 61.99 404 ILE A CA 1
ATOM 1413 C C . ILE A 1 209 ? -2.859 -3.565 1.660 1.00 63.76 404 ILE A C 1
ATOM 1414 O O . ILE A 1 209 ? -1.756 -3.904 2.106 1.00 64.69 404 ILE A O 1
ATOM 1419 N N . LEU A 1 210 ? -2.975 -2.696 0.652 1.00 64.73 405 LEU A N 1
ATOM 1420 C CA . LEU A 1 210 ? -1.788 -2.152 -0.002 1.00 57.57 405 LEU A CA 1
ATOM 1421 C C . LEU A 1 210 ? -0.926 -1.355 0.971 1.00 61.00 405 LEU A C 1
ATOM 1422 O O . LEU A 1 210 ? 0.301 -1.316 0.823 1.00 62.47 405 LEU A O 1
ATOM 1427 N N . GLN A 1 211 ? -1.537 -0.729 1.976 1.00 67.42 406 GLN A N 1
ATOM 1428 C CA . GLN A 1 211 ? -0.793 0.002 2.992 1.00 72.59 406 GLN A CA 1
ATOM 1429 C C . GLN A 1 211 ? -0.388 -0.877 4.172 1.00 70.05 406 GLN A C 1
ATOM 1430 O O . GLN A 1 211 ? 0.011 -0.347 5.214 1.00 68.51 406 GLN A O 1
ATOM 1436 N N . GLU A 1 212 ? -0.488 -2.201 4.027 1.00 68.37 407 GLU A N 1
ATOM 1437 C CA . GLU A 1 212 ? -0.014 -3.165 5.024 1.00 66.89 407 GLU A CA 1
ATOM 1438 C C . GLU A 1 212 ? -0.757 -3.036 6.351 1.00 66.95 407 GLU A C 1
ATOM 1439 O O . GLU A 1 212 ? -0.178 -3.240 7.421 1.00 68.44 407 GLU A O 1
ATOM 1445 N N . ASP A 1 213 ? -2.043 -2.704 6.294 1.00 65.69 408 ASP A N 1
ATOM 1446 C CA . ASP A 1 213 ? -2.895 -2.654 7.482 1.00 66.43 408 ASP A CA 1
ATOM 1447 C C . ASP A 1 213 ? -3.751 -3.917 7.471 1.00 62.85 408 ASP A C 1
ATOM 1448 O O . ASP A 1 213 ? -4.836 -3.951 6.890 1.00 61.18 408 ASP A O 1
ATOM 1453 N N . TYR A 1 214 ? -3.249 -4.971 8.119 1.00 61.36 409 TYR A N 1
ATOM 1454 C CA . TYR A 1 214 ? -3.949 -6.248 8.196 1.00 58.07 409 TYR A CA 1
ATOM 1455 C C . TYR A 1 214 ? -4.828 -6.359 9.435 1.00 59.56 409 TYR A C 1
ATOM 1456 O O . TYR A 1 214 ? -5.036 -7.470 9.942 1.00 58.72 409 TYR A O 1
ATOM 1465 N N . ARG A 1 215 ? -5.341 -5.237 9.947 1.00 62.19 410 ARG A N 1
ATOM 1466 C CA . ARG A 1 215 ? -6.123 -5.282 11.176 1.00 64.20 410 ARG A CA 1
ATOM 1467 C C . ARG A 1 215 ? -7.448 -6.008 10.990 1.00 61.96 410 ARG A C 1
ATOM 1468 O O . ARG A 1 215 ? -7.980 -6.555 11.961 1.00 62.80 410 ARG A O 1
ATOM 1476 N N . HIS A 1 216 ? -7.981 -6.043 9.763 1.00 59.43 411 HIS A N 1
ATOM 1477 C CA . HIS A 1 216 ? -9.237 -6.704 9.440 1.00 57.86 411 HIS A CA 1
ATOM 1478 C C . HIS A 1 216 ? -9.124 -7.273 8.022 1.00 53.92 411 HIS A C 1
ATOM 1479 O O . HIS A 1 216 ? -9.732 -6.791 7.065 1.00 53.19 411 HIS A O 1
ATOM 1486 N N . LEU A 1 217 ? -8.326 -8.334 7.904 1.00 51.77 412 LEU A N 1
ATOM 1487 C CA . LEU A 1 217 ? -8.119 -8.988 6.613 1.00 48.44 412 LEU A CA 1
ATOM 1488 C C . LEU A 1 217 ? -9.397 -9.506 5.955 1.00 47.01 412 LEU A C 1
ATOM 1489 O O . LEU A 1 217 ? -9.528 -9.350 4.728 1.00 45.66 412 LEU A O 1
ATOM 1494 N N . PRO A 1 218 ? -10.345 -10.131 6.671 1.00 46.38 413 PRO A N 1
ATOM 1495 C CA . PRO A 1 218 ? -11.552 -10.627 5.986 1.00 45.25 413 PRO A CA 1
ATOM 1496 C C . PRO A 1 218 ? -12.299 -9.559 5.211 1.00 51.73 413 PRO A C 1
ATOM 1497 O O . PRO A 1 218 ? -12.969 -9.880 4.223 1.00 44.86 413 PRO A O 1
ATOM 1501 N N . LYS A 1 219 ? -12.202 -8.294 5.625 1.00 48.29 414 LYS A N 1
ATOM 1502 C CA . LYS A 1 219 ? -12.896 -7.222 4.923 1.00 49.45 414 LYS A CA 1
ATOM 1503 C C . LYS A 1 219 ? -12.298 -6.945 3.550 1.00 48.12 414 LYS A C 1
ATOM 1504 O O . LYS A 1 219 ? -12.940 -6.275 2.733 1.00 48.80 414 LYS A O 1
ATOM 1510 N N . ALA A 1 220 ? -11.089 -7.443 3.277 1.00 46.55 415 ALA A N 1
ATOM 1511 C CA . ALA A 1 220 ? -10.497 -7.274 1.956 1.00 45.48 415 ALA A CA 1
ATOM 1512 C C . ALA A 1 220 ? -11.147 -8.181 0.920 1.00 43.44 415 ALA A C 1
ATOM 1513 O O . ALA A 1 220 ? -11.242 -7.803 -0.253 1.00 43.34 415 ALA A O 1
ATOM 1515 N N . ASP A 1 221 ? -11.587 -9.376 1.325 1.00 42.11 416 ASP A N 1
ATOM 1516 C CA . ASP A 1 221 ? -12.383 -10.211 0.431 1.00 45.30 416 ASP A CA 1
ATOM 1517 C C . ASP A 1 221 ? -13.733 -9.567 0.155 1.00 47.01 416 ASP A C 1
ATOM 1518 O O . ASP A 1 221 ? -14.220 -9.582 -0.982 1.00 47.01 416 ASP A O 1
ATOM 1523 N N . ILE A 1 222 ? -14.366 -9.021 1.198 1.00 48.86 417 ILE A N 1
ATOM 1524 C CA . ILE A 1 222 ? -15.612 -8.279 1.023 1.00 51.02 417 ILE A CA 1
ATOM 1525 C C . ILE A 1 222 ? -15.432 -7.202 -0.040 1.00 47.14 417 ILE A C 1
ATOM 1526 O O . ILE A 1 222 ? -16.238 -7.074 -0.969 1.00 47.66 417 ILE A O 1
ATOM 1531 N N . PHE A 1 223 ? -14.346 -6.432 0.079 1.00 47.55 418 PHE A N 1
ATOM 1532 C CA . PHE A 1 223 ? -14.042 -5.392 -0.897 1.00 48.63 418 PHE A CA 1
ATOM 1533 C C . PHE A 1 223 ? -13.900 -5.976 -2.296 1.00 50.72 418 PHE A C 1
ATOM 1534 O O . PHE A 1 223 ? -14.530 -5.499 -3.248 1.00 51.97 418 PHE A O 1
ATOM 1542 N N . ALA A 1 224 ? -13.063 -7.005 -2.443 1.00 48.19 419 ALA A N 1
ATOM 1543 C CA . ALA A 1 224 ? -12.874 -7.627 -3.749 1.00 43.22 419 ALA A CA 1
ATOM 1544 C C . ALA A 1 224 ? -14.178 -8.210 -4.282 1.00 43.71 419 ALA A C 1
ATOM 1545 O O . ALA A 1 224 ? -14.427 -8.187 -5.493 1.00 43.38 419 ALA A O 1
ATOM 1547 N N . LEU A 1 225 ? -15.020 -8.744 -3.393 1.00 43.75 420 LEU A N 1
ATOM 1548 C CA . LEU A 1 225 ? -16.312 -9.275 -3.819 1.00 43.91 420 LEU A CA 1
ATOM 1549 C C . LEU A 1 225 ? -17.201 -8.164 -4.358 1.00 46.40 420 LEU A C 1
ATOM 1550 O O . LEU A 1 225 ? -17.857 -8.328 -5.395 1.00 46.81 420 LEU A O 1
ATOM 1555 N N . GLY A 1 226 ? -17.232 -7.023 -3.664 1.00 48.16 421 GLY A N 1
ATOM 1556 C CA . GLY A 1 226 ? -17.974 -5.880 -4.167 1.00 51.14 421 GLY A CA 1
ATOM 1557 C C . GLY A 1 226 ? -17.575 -5.506 -5.580 1.00 51.04 421 GLY A C 1
ATOM 1558 O O . GLY A 1 226 ? -18.431 -5.236 -6.426 1.00 52.87 421 GLY A O 1
ATOM 1559 N N . LEU A 1 227 ? -16.269 -5.501 -5.861 1.00 49.65 422 LEU A N 1
ATOM 1560 C CA . LEU A 1 227 ? -15.813 -5.255 -7.224 1.00 49.96 422 LEU A CA 1
ATOM 1561 C C . LEU A 1 227 ? -16.112 -6.436 -8.139 1.00 48.48 422 LEU A C 1
ATOM 1562 O O . LEU A 1 227 ? -16.433 -6.235 -9.315 1.00 49.73 422 LEU A O 1
ATOM 1567 N N . THR A 1 228 ? -16.022 -7.665 -7.624 1.00 46.14 423 THR A N 1
ATOM 1568 C CA . THR A 1 228 ? -16.348 -8.835 -8.436 1.00 44.97 423 THR A CA 1
ATOM 1569 C C . THR A 1 228 ? -17.782 -8.760 -8.945 1.00 53.35 423 THR A C 1
ATOM 1570 O O . THR A 1 228 ? -18.051 -9.012 -10.125 1.00 54.29 423 THR A O 1
ATOM 1574 N N . ILE A 1 229 ? -18.718 -8.407 -8.061 1.00 54.36 424 ILE A N 1
ATOM 1575 C CA . ILE A 1 229 ? -20.108 -8.238 -8.473 1.00 55.97 424 ILE A CA 1
ATOM 1576 C C . ILE A 1 229 ? -20.238 -7.085 -9.455 1.00 58.01 424 ILE A C 1
ATOM 1577 O O . ILE A 1 229 ? -21.079 -7.120 -10.363 1.00 60.10 424 ILE A O 1
ATOM 1582 N N . ALA A 1 230 ? -19.403 -6.054 -9.308 1.00 60.03 425 ALA A N 1
ATOM 1583 C CA . ALA A 1 230 ? -19.412 -4.965 -10.277 1.00 64.40 425 ALA A CA 1
ATOM 1584 C C . ALA A 1 230 ? -19.007 -5.459 -11.660 1.00 66.22 425 ALA A C 1
ATOM 1585 O O . ALA A 1 230 ? -19.612 -5.073 -12.665 1.00 68.86 425 ALA A O 1
ATOM 1587 N N . VAL A 1 231 ? -17.989 -6.318 -11.738 1.00 65.19 426 VAL A N 1
ATOM 1588 C CA . VAL A 1 231 ? -17.642 -6.861 -13.046 1.00 66.67 426 VAL A CA 1
ATOM 1589 C C . VAL A 1 231 ? -18.809 -7.652 -13.625 1.00 69.82 426 VAL A C 1
ATOM 1590 O O . VAL A 1 231 ? -19.082 -7.554 -14.830 1.00 55.67 426 VAL A O 1
ATOM 1594 N N . ALA A 1 232 ? -19.555 -8.389 -12.789 1.00 71.32 427 ALA A N 1
ATOM 1595 C CA . ALA A 1 232 ? -20.630 -9.213 -13.334 1.00 74.77 427 ALA A CA 1
ATOM 1596 C C . ALA A 1 232 ? -21.818 -8.378 -13.812 1.00 79.16 427 ALA A C 1
ATOM 1597 O O . ALA A 1 232 ? -22.514 -8.780 -14.753 1.00 80.99 427 ALA A O 1
ATOM 1599 N N . ALA A 1 233 ? -22.076 -7.229 -13.183 1.00 81.21 428 ALA A N 1
ATOM 1600 C CA . ALA A 1 233 ? -23.155 -6.363 -13.647 1.00 85.95 428 ALA A CA 1
ATOM 1601 C C . ALA A 1 233 ? -22.867 -5.766 -15.018 1.00 89.71 428 ALA A C 1
ATOM 1602 O O . ALA A 1 233 ? -23.802 -5.335 -15.701 1.00 93.84 428 ALA A O 1
ATOM 1604 N N . GLY A 1 234 ? -21.604 -5.732 -15.435 1.00 88.65 429 GLY A N 1
ATOM 1605 C CA . GLY A 1 234 ? -21.258 -5.251 -16.757 1.00 91.44 429 GLY A CA 1
ATOM 1606 C C . GLY A 1 234 ? -20.358 -4.033 -16.748 1.00 66.52 429 GLY A C 1
ATOM 1607 O O . GLY A 1 234 ? -20.284 -3.304 -17.742 1.00 75.06 429 GLY A O 1
ATOM 1608 N N . ALA A 1 235 ? -19.670 -3.803 -15.632 1.00 64.37 430 ALA A N 1
ATOM 1609 C CA . ALA A 1 235 ? -18.779 -2.658 -15.526 1.00 65.33 430 ALA A CA 1
ATOM 1610 C C . ALA A 1 235 ? -17.636 -2.771 -16.531 1.00 79.18 430 ALA A C 1
ATOM 1611 O O . ALA A 1 235 ? -17.341 -3.844 -17.063 1.00 77.85 430 ALA A O 1
ATOM 1613 N N . GLU A 1 236 ? -16.995 -1.635 -16.794 1.00 80.52 431 GLU A N 1
ATOM 1614 C CA . GLU A 1 236 ? -15.832 -1.625 -17.666 1.00 79.18 431 GLU A CA 1
ATOM 1615 C C . GLU A 1 236 ? -14.706 -2.451 -17.051 1.00 73.44 431 GLU A C 1
ATOM 1616 O O . GLU A 1 236 ? -14.722 -2.788 -15.864 1.00 70.16 431 GLU A O 1
ATOM 1622 N N . SER A 1 237 ? -13.721 -2.787 -17.881 1.00 71.99 432 SER A N 1
ATOM 1623 C CA . SER A 1 237 ? -12.542 -3.480 -17.379 1.00 68.08 432 SER A CA 1
ATOM 1624 C C . SER A 1 237 ? -11.853 -2.619 -16.327 1.00 68.97 432 SER A C 1
ATOM 1625 O O . SER A 1 237 ? -11.533 -1.452 -16.573 1.00 71.60 432 SER A O 1
ATOM 1628 N N . LEU A 1 238 ? -11.634 -3.203 -15.150 1.00 67.50 433 LEU A N 1
ATOM 1629 C CA . LEU A 1 238 ? -11.272 -2.429 -13.973 1.00 69.51 433 LEU A CA 1
ATOM 1630 C C . LEU A 1 238 ? -9.929 -1.724 -14.162 1.00 74.28 433 LEU A C 1
ATOM 1631 O O . LEU A 1 238 ? -9.051 -2.216 -14.877 1.00 74.56 433 LEU A O 1
ATOM 1636 N N . PRO A 1 239 ? -9.747 -0.562 -13.534 1.00 78.38 434 PRO A N 1
ATOM 1637 C CA . PRO A 1 239 ? -8.484 0.168 -13.689 1.00 81.53 434 PRO A CA 1
ATOM 1638 C C . PRO A 1 239 ? -7.356 -0.495 -12.915 1.00 79.75 434 PRO A C 1
ATOM 1639 O O . PRO A 1 239 ? -7.562 -1.080 -11.849 1.00 58.52 434 PRO A O 1
ATOM 1643 N N . THR A 1 240 ? -6.146 -0.388 -13.464 1.00 81.11 435 THR A N 1
ATOM 1644 C CA . THR A 1 240 ? -4.993 -1.035 -12.850 1.00 79.24 435 THR A CA 1
ATOM 1645 C C . THR A 1 240 ? -4.359 -0.164 -11.769 1.00 81.17 435 THR A C 1
ATOM 1646 O O . THR A 1 240 ? -3.927 -0.679 -10.731 1.00 78.86 435 THR A O 1
ATOM 1650 N N . ASN A 1 241 ? -4.299 1.147 -11.988 1.00 85.91 436 ASN A N 1
ATOM 1651 C CA . ASN A 1 241 ? -3.592 2.055 -11.091 1.00 89.98 436 ASN A CA 1
ATOM 1652 C C . ASN A 1 241 ? -4.123 3.467 -11.319 1.00 93.98 436 ASN A C 1
ATOM 1653 O O . ASN A 1 241 ? -5.082 3.674 -12.069 1.00 95.10 436 ASN A O 1
ATOM 1658 N N . GLY A 1 242 ? -3.499 4.444 -10.665 1.00 96.38 437 GLY A N 1
ATOM 1659 C CA . GLY A 1 242 ? -3.780 5.841 -10.940 1.00 100.19 437 GLY A CA 1
ATOM 1660 C C . GLY A 1 242 ? -4.984 6.431 -10.232 1.00 100.03 437 GLY A C 1
ATOM 1661 O O . GLY A 1 242 ? -5.387 5.954 -9.167 1.00 77.23 437 GLY A O 1
ATOM 1662 N N . ALA A 1 243 ? -5.565 7.479 -10.823 1.00 102.96 438 ALA A N 1
ATOM 1663 C CA . ALA A 1 243 ? -6.696 8.152 -10.194 1.00 103.23 438 ALA A CA 1
ATOM 1664 C C . ALA A 1 243 ? -7.953 7.295 -10.251 1.00 96.50 438 ALA A C 1
ATOM 1665 O O . ALA A 1 243 ? -8.711 7.236 -9.276 1.00 95.13 438 ALA A O 1
ATOM 1667 N N . ALA A 1 244 ? -8.195 6.630 -11.384 1.00 92.06 439 ALA A N 1
ATOM 1668 C CA . ALA A 1 244 ? -9.356 5.750 -11.492 1.00 86.33 439 ALA A CA 1
ATOM 1669 C C . ALA A 1 244 ? -9.316 4.661 -10.430 1.00 80.53 439 ALA A C 1
ATOM 1670 O O . ALA A 1 244 ? -10.355 4.284 -9.876 1.00 78.72 439 ALA A O 1
ATOM 1672 N N . TRP A 1 245 ? -8.123 4.147 -10.129 1.00 77.92 440 TRP A N 1
ATOM 1673 C CA . TRP A 1 245 ? -7.964 3.221 -9.015 1.00 73.75 440 TRP A CA 1
ATOM 1674 C C . TRP A 1 245 ? -8.254 3.917 -7.689 1.00 74.92 440 TRP A C 1
ATOM 1675 O O . TRP A 1 245 ? -9.099 3.469 -6.905 1.00 73.03 440 TRP A O 1
ATOM 1686 N N . HIS A 1 246 ? -7.558 5.030 -7.430 1.00 78.74 441 HIS A N 1
ATOM 1687 C CA . HIS A 1 246 ? -7.736 5.753 -6.174 1.00 80.95 441 HIS A CA 1
ATOM 1688 C C . HIS A 1 246 ? -9.161 6.269 -6.015 1.00 81.26 441 HIS A C 1
ATOM 1689 O O . HIS A 1 246 ? -9.654 6.388 -4.888 1.00 81.48 441 HIS A O 1
ATOM 1696 N N . HIS A 1 247 ? -9.834 6.575 -7.127 1.00 81.91 442 HIS A N 1
ATOM 1697 C CA . HIS A 1 247 ? -11.228 7.001 -7.064 1.00 77.68 442 HIS A CA 1
ATOM 1698 C C . HIS A 1 247 ? -12.118 5.888 -6.526 1.00 82.39 442 HIS A C 1
ATOM 1699 O O . HIS A 1 247 ? -13.053 6.143 -5.760 1.00 83.70 442 HIS A O 1
ATOM 1706 N N . ILE A 1 248 ? -11.830 4.644 -6.905 1.00 77.88 443 ILE A N 1
ATOM 1707 C CA . ILE A 1 248 ? -12.703 3.531 -6.544 1.00 73.51 443 ILE A CA 1
ATOM 1708 C C . ILE A 1 248 ? -12.615 3.232 -5.052 1.00 71.88 443 ILE A C 1
ATOM 1709 O O . ILE A 1 248 ? -13.631 2.960 -4.399 1.00 71.72 443 ILE A O 1
ATOM 1714 N N . ARG A 1 249 ? -11.410 3.294 -4.483 1.00 71.10 444 ARG A N 1
ATOM 1715 C CA . ARG A 1 249 ? -11.198 2.980 -3.074 1.00 65.47 444 ARG A CA 1
ATOM 1716 C C . ARG A 1 249 ? -11.645 4.090 -2.131 1.00 68.66 444 ARG A C 1
ATOM 1717 O O . ARG A 1 249 ? -11.426 3.975 -0.920 1.00 68.62 444 ARG A O 1
ATOM 1725 N N . LYS A 1 250 ? -12.255 5.158 -2.646 1.00 71.67 445 LYS A N 1
ATOM 1726 C CA . LYS A 1 250 ? -12.960 6.128 -1.819 1.00 74.75 445 LYS A CA 1
ATOM 1727 C C . LYS A 1 250 ? -14.448 5.810 -1.724 1.00 78.11 445 LYS A C 1
ATOM 1728 O O . LYS A 1 250 ? -15.271 6.719 -1.569 1.00 77.51 445 LYS A O 1
ATOM 1734 N N . GLY A 1 251 ? -14.804 4.529 -1.807 1.00 71.08 446 GLY A N 1
ATOM 1735 C CA . GLY A 1 251 ? -16.188 4.110 -1.833 1.00 70.87 446 GLY A CA 1
ATOM 1736 C C . GLY A 1 251 ? -16.908 4.348 -3.141 1.00 71.94 446 GLY A C 1
ATOM 1737 O O . GLY A 1 251 ? -18.089 4.002 -3.247 1.00 72.13 446 GLY A O 1
ATOM 1738 N N . ASN A 1 252 ? -16.242 4.922 -4.139 1.00 72.97 447 ASN A N 1
ATOM 1739 C CA . ASN A 1 252 ? -16.885 5.254 -5.407 1.00 74.61 447 ASN A CA 1
ATOM 1740 C C . ASN A 1 252 ? -17.028 3.982 -6.231 1.00 79.52 447 ASN A C 1
ATOM 1741 O O . ASN A 1 252 ? -16.051 3.467 -6.781 1.00 69.53 447 ASN A O 1
ATOM 1746 N N . PHE A 1 253 ? -18.254 3.476 -6.308 1.00 79.58 448 PHE A N 1
ATOM 1747 C CA . PHE A 1 253 ? -18.526 2.273 -7.076 1.00 77.29 448 PHE A CA 1
ATOM 1748 C C . PHE A 1 253 ? -18.212 2.517 -8.550 1.00 79.43 448 PHE A C 1
ATOM 1749 O O . PHE A 1 253 ? -18.490 3.602 -9.072 1.00 83.12 448 PHE A O 1
ATOM 1757 N N . PRO A 1 254 ? -17.618 1.545 -9.241 1.00 77.79 449 PRO A N 1
ATOM 1758 C CA . PRO A 1 254 ? -17.347 1.730 -10.669 1.00 80.24 449 PRO A CA 1
ATOM 1759 C C . PRO A 1 254 ? -18.642 1.864 -11.454 1.00 84.79 449 PRO A C 1
ATOM 1760 O O . PRO A 1 254 ? -19.686 1.330 -11.073 1.00 83.97 449 PRO A O 1
ATOM 1764 N N . ASP A 1 255 ? -18.567 2.605 -12.556 1.00 90.64 450 ASP A N 1
ATOM 1765 C CA . ASP A 1 255 ? -19.736 2.811 -13.398 1.00 96.51 450 ASP A CA 1
ATOM 1766 C C . ASP A 1 255 ? -20.111 1.513 -14.099 1.00 98.15 450 ASP A C 1
ATOM 1767 O O . ASP A 1 255 ? -19.267 0.863 -14.722 1.00 96.23 450 ASP A O 1
ATOM 1772 N N . VAL A 1 256 ? -21.379 1.132 -13.993 1.00 102.30 451 VAL A N 1
ATOM 1773 C CA . VAL A 1 256 ? -21.907 -0.036 -14.679 1.00 104.91 451 VAL A CA 1
ATOM 1774 C C . VAL A 1 256 ? -23.067 0.409 -15.557 1.00 110.59 451 VAL A C 1
ATOM 1775 O O . VAL A 1 256 ? -24.050 0.962 -15.053 1.00 111.98 451 VAL A O 1
ATOM 1779 N N . PRO A 1 257 ? -22.993 0.228 -16.876 1.00 115.24 452 PRO A N 1
ATOM 1780 C CA . PRO A 1 257 ? -24.157 0.509 -17.727 1.00 118.69 452 PRO A CA 1
ATOM 1781 C C . PRO A 1 257 ? -25.327 -0.401 -17.389 1.00 116.39 452 PRO A C 1
ATOM 1782 O O . PRO A 1 257 ? -25.610 -1.370 -18.102 1.00 116.00 452 PRO A O 1
ATOM 1786 N N . GLN A 1 258 ? -26.009 -0.076 -16.290 1.00 115.60 453 GLN A N 1
ATOM 1787 C CA . GLN A 1 258 ? -27.114 -0.857 -15.745 1.00 114.37 453 GLN A CA 1
ATOM 1788 C C . GLN A 1 258 ? -27.667 -0.142 -14.519 1.00 115.80 453 GLN A C 1
ATOM 1789 O O . GLN A 1 258 ? -26.905 0.464 -13.757 1.00 115.03 453 GLN A O 1
ATOM 1795 N N . GLU A 1 259 ? -28.981 -0.191 -14.321 1.00 117.96 454 GLU A N 1
ATOM 1796 C CA . GLU A 1 259 ? -29.616 0.406 -13.155 1.00 118.17 454 GLU A CA 1
ATOM 1797 C C . GLU A 1 259 ? -30.103 -0.690 -12.219 1.00 118.66 454 GLU A C 1
ATOM 1798 O O . GLU A 1 259 ? -30.759 -1.643 -12.656 1.00 89.01 454 GLU A O 1
ATOM 1804 N N . LEU A 1 260 ? -29.768 -0.555 -10.938 1.00 118.32 455 LEU A N 1
ATOM 1805 C CA . LEU A 1 260 ? -30.109 -1.550 -9.936 1.00 117.21 455 LEU A CA 1
ATOM 1806 C C . LEU A 1 260 ? -30.801 -0.878 -8.761 1.00 114.27 455 LEU A C 1
ATOM 1807 O O . LEU A 1 260 ? -30.742 0.343 -8.590 1.00 116.12 455 LEU A O 1
ATOM 1812 N N . SER A 1 261 ? -31.470 -1.701 -7.957 1.00 109.17 456 SER A N 1
ATOM 1813 C CA . SER A 1 261 ? -32.124 -1.216 -6.750 1.00 110.27 456 SER A CA 1
ATOM 1814 C C . SER A 1 261 ? -31.116 -0.531 -5.840 1.00 108.00 456 SER A C 1
ATOM 1815 O O . SER A 1 261 ? -30.061 -1.088 -5.529 1.00 103.73 456 SER A O 1
ATOM 1818 N N . GLU A 1 262 ? -31.440 0.696 -5.428 1.00 111.41 457 GLU A N 1
ATOM 1819 C CA . GLU A 1 262 ? -30.557 1.423 -4.527 1.00 110.76 457 GLU A CA 1
ATOM 1820 C C . GLU A 1 262 ? -30.555 0.841 -3.121 1.00 110.49 457 GLU A C 1
ATOM 1821 O O . GLU A 1 262 ? -29.672 1.186 -2.331 1.00 110.13 457 GLU A O 1
ATOM 1827 N N . SER A 1 263 ? -31.519 -0.018 -2.786 1.00 113.53 458 SER A N 1
ATOM 1828 C CA . SER A 1 263 ? -31.359 -0.879 -1.619 1.00 113.37 458 SER A CA 1
ATOM 1829 C C . SER A 1 263 ? -30.225 -1.869 -1.847 1.00 104.35 458 SER A C 1
ATOM 1830 O O . SER A 1 263 ? -29.382 -2.083 -0.968 1.00 101.67 458 SER A O 1
ATOM 1833 N N . PHE A 1 264 ? -30.191 -2.476 -3.035 1.00 98.14 459 PHE A N 1
ATOM 1834 C CA . PHE A 1 264 ? -29.074 -3.331 -3.420 1.00 90.34 459 PHE A CA 1
ATOM 1835 C C . PHE A 1 264 ? -27.819 -2.506 -3.679 1.00 86.60 459 PHE A C 1
ATOM 1836 O O . PHE A 1 264 ? -26.721 -2.872 -3.245 1.00 82.56 459 PHE A O 1
ATOM 1844 N N . SER A 1 265 ? -27.968 -1.379 -4.383 1.00 88.90 460 SER A N 1
ATOM 1845 C CA . SER A 1 265 ? -26.812 -0.556 -4.730 1.00 88.39 460 SER A CA 1
ATOM 1846 C C . SER A 1 265 ? -26.140 0.031 -3.496 1.00 89.62 460 SER A C 1
ATOM 1847 O O . SER A 1 265 ? -24.936 0.315 -3.522 1.00 87.70 460 SER A O 1
ATOM 1850 N N . SER A 1 266 ? -26.894 0.229 -2.413 1.00 93.31 461 SER A N 1
ATOM 1851 C CA . SER A 1 266 ? -26.288 0.707 -1.175 1.00 94.40 461 SER A CA 1
ATOM 1852 C C . SER A 1 266 ? -25.443 -0.382 -0.529 1.00 91.24 461 SER A C 1
ATOM 1853 O O . SER A 1 266 ? -24.310 -0.131 -0.103 1.00 72.38 461 SER A O 1
ATOM 1856 N N . LEU A 1 267 ? -25.982 -1.602 -0.448 1.00 72.81 462 LEU A N 1
ATOM 1857 C CA . LEU A 1 267 ? -25.201 -2.720 0.071 1.00 72.11 462 LEU A CA 1
ATOM 1858 C C . LEU A 1 267 ? -23.901 -2.887 -0.703 1.00 69.08 462 LEU A C 1
ATOM 1859 O O . LEU A 1 267 ? -22.851 -3.152 -0.108 1.00 63.94 462 LEU A O 1
ATOM 1864 N N . LEU A 1 268 ? -23.944 -2.705 -2.027 1.00 69.19 463 LEU A N 1
ATOM 1865 C CA . LEU A 1 268 ? -22.762 -2.952 -2.848 1.00 63.34 463 LEU A CA 1
ATOM 1866 C C . LEU A 1 268 ? -21.654 -1.949 -2.549 1.00 71.13 463 LEU A C 1
ATOM 1867 O O . LEU A 1 268 ? -20.468 -2.302 -2.555 1.00 60.87 463 LEU A O 1
ATOM 1872 N N . LYS A 1 269 ? -22.022 -0.693 -2.282 1.00 74.13 464 LYS A N 1
ATOM 1873 C CA . LYS A 1 269 ? -21.037 0.342 -1.998 1.00 74.41 464 LYS A CA 1
ATOM 1874 C C . LYS A 1 269 ? -20.580 0.308 -0.542 1.00 74.12 464 LYS A C 1
ATOM 1875 O O . LYS A 1 269 ? -19.478 0.777 -0.231 1.00 73.96 464 LYS A O 1
ATOM 1881 N N . ASN A 1 270 ? -21.388 -0.259 0.354 1.00 74.19 465 ASN A N 1
ATOM 1882 C CA . ASN A 1 270 ? -20.901 -0.592 1.685 1.00 73.24 465 ASN A CA 1
ATOM 1883 C C . ASN A 1 270 ? -19.835 -1.681 1.660 1.00 69.52 465 ASN A C 1
ATOM 1884 O O . ASN A 1 270 ? -19.169 -1.892 2.675 1.00 68.50 465 ASN A O 1
ATOM 1889 N N . MET A 1 271 ? -19.647 -2.371 0.537 1.00 68.05 466 MET A N 1
ATOM 1890 C CA . MET A 1 271 ? -18.618 -3.400 0.456 1.00 65.05 466 MET A CA 1
ATOM 1891 C C . MET A 1 271 ? -17.277 -2.854 0.015 1.00 64.89 466 MET A C 1
ATOM 1892 O O . MET A 1 271 ? -16.237 -3.420 0.377 1.00 63.36 466 MET A O 1
ATOM 1897 N N . ILE A 1 272 ? -17.278 -1.788 -0.782 1.00 66.20 467 ILE A N 1
ATOM 1898 C CA . ILE A 1 272 ? -16.038 -1.165 -1.199 1.00 58.35 467 ILE A CA 1
ATOM 1899 C C . ILE A 1 272 ? -15.713 0.057 -0.371 1.00 61.08 467 ILE A C 1
ATOM 1900 O O . ILE A 1 272 ? -14.727 0.748 -0.662 1.00 61.84 467 ILE A O 1
ATOM 1905 N N . GLN A 1 273 ? -16.515 0.347 0.647 1.00 62.88 468 GLN A N 1
ATOM 1906 C CA . GLN A 1 273 ? -16.368 1.589 1.385 1.00 66.02 468 GLN A CA 1
ATOM 1907 C C . GLN A 1 273 ? -14.979 1.669 2.009 1.00 71.68 468 GLN A C 1
ATOM 1908 O O . GLN A 1 273 ? -14.407 0.642 2.395 1.00 63.11 468 GLN A O 1
ATOM 1914 N N . PRO A 1 274 ? -14.396 2.863 2.108 1.00 74.24 469 PRO A N 1
ATOM 1915 C CA . PRO A 1 274 ? -13.014 2.972 2.588 1.00 68.24 469 PRO A CA 1
ATOM 1916 C C . PRO A 1 274 ? -12.934 2.730 4.086 1.00 83.76 469 PRO A C 1
ATOM 1917 O O . PRO A 1 274 ? -13.639 3.370 4.868 1.00 86.46 469 PRO A O 1
ATOM 1921 N N . ASP A 1 275 ? -12.080 1.778 4.468 1.00 81.70 470 ASP A N 1
ATOM 1922 C CA . ASP A 1 275 ? -11.647 1.545 5.843 1.00 81.88 470 ASP A CA 1
ATOM 1923 C C . ASP A 1 275 ? -12.773 1.444 6.870 1.00 83.67 470 ASP A C 1
ATOM 1924 O O . ASP A 1 275 ? -13.371 2.462 7.230 1.00 86.55 470 ASP A O 1
ATOM 1929 N N . ALA A 1 276 ? -13.046 0.251 7.402 1.00 82.01 471 ALA A N 1
ATOM 1930 C CA . ALA A 1 276 ? -12.378 -1.017 7.098 1.00 78.51 471 ALA A CA 1
ATOM 1931 C C . ALA A 1 276 ? -13.253 -2.102 7.697 1.00 77.02 471 ALA A C 1
ATOM 1932 O O . ALA A 1 276 ? -13.856 -2.911 6.993 1.00 74.46 471 ALA A O 1
ATOM 1934 N N . GLU A 1 277 ? -13.312 -2.091 9.030 1.00 79.35 472 GLU A N 1
ATOM 1935 C CA . GLU A 1 277 ? -14.218 -2.943 9.785 1.00 79.79 472 GLU A CA 1
ATOM 1936 C C . GLU A 1 277 ? -15.680 -2.568 9.588 1.00 81.01 472 GLU A C 1
ATOM 1937 O O . GLU A 1 277 ? -16.557 -3.272 10.099 1.00 82.45 472 GLU A O 1
ATOM 1943 N N . GLN A 1 278 ? -15.961 -1.480 8.868 1.00 80.56 473 GLN A N 1
ATOM 1944 C CA . GLN A 1 278 ? -17.339 -1.049 8.669 1.00 81.34 473 GLN A CA 1
ATOM 1945 C C . GLN A 1 278 ? -18.071 -1.928 7.664 1.00 78.47 473 GLN A C 1
ATOM 1946 O O . GLN A 1 278 ? -19.296 -2.072 7.748 1.00 79.26 473 GLN A O 1
ATOM 1952 N N . ARG A 1 279 ? -17.346 -2.517 6.717 1.00 75.97 474 ARG A N 1
ATOM 1953 C CA . ARG A 1 279 ? -17.973 -3.315 5.676 1.00 74.52 474 ARG A CA 1
ATOM 1954 C C . ARG A 1 279 ? -18.625 -4.563 6.273 1.00 74.40 474 ARG A C 1
ATOM 1955 O O . ARG A 1 279 ? -18.143 -5.111 7.268 1.00 74.24 474 ARG A O 1
ATOM 1963 N N . PRO A 1 280 ? -19.733 -5.025 5.693 1.00 74.88 475 PRO A N 1
ATOM 1964 C CA . PRO A 1 280 ? -20.461 -6.149 6.295 1.00 75.15 475 PRO A CA 1
ATOM 1965 C C . PRO A 1 280 ? -19.652 -7.435 6.259 1.00 57.50 475 PRO A C 1
ATOM 1966 O O . PRO A 1 280 ? -18.917 -7.707 5.307 1.00 54.94 475 PRO A O 1
ATOM 1970 N N . SER A 1 281 ? -19.790 -8.222 7.321 1.00 58.07 476 SER A N 1
ATOM 1971 C CA . SER A 1 281 ? -19.157 -9.527 7.370 1.00 55.62 476 SER A CA 1
ATOM 1972 C C . SER A 1 281 ? -19.868 -10.490 6.425 1.00 59.85 476 SER A C 1
ATOM 1973 O O . SER A 1 281 ? -21.031 -10.299 6.057 1.00 55.89 476 SER A O 1
ATOM 1976 N N . ALA A 1 282 ? -19.143 -11.538 6.024 1.00 57.41 477 ALA A N 1
ATOM 1977 C CA . ALA A 1 282 ? -19.728 -12.540 5.139 1.00 56.40 477 ALA A CA 1
ATOM 1978 C C . ALA A 1 282 ? -20.950 -13.196 5.768 1.00 58.13 477 AL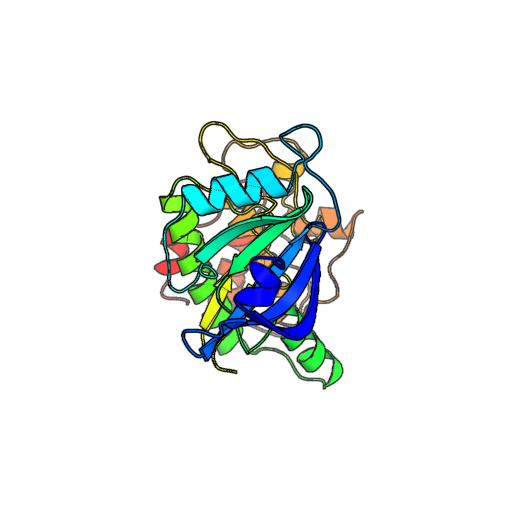A A C 1
ATOM 1979 O O . ALA A 1 282 ? -21.862 -13.626 5.051 1.00 59.01 477 ALA A O 1
ATOM 1981 N N . ALA A 1 283 ? -20.989 -13.280 7.099 1.00 59.37 478 ALA A N 1
ATOM 1982 C CA . ALA A 1 283 ? -22.196 -13.739 7.777 1.00 57.32 478 ALA A CA 1
ATOM 1983 C C . ALA A 1 283 ? -23.292 -12.681 7.707 1.00 64.18 478 ALA A C 1
ATOM 1984 O O . ALA A 1 283 ? -24.442 -12.985 7.372 1.00 61.87 478 ALA A O 1
ATOM 1986 N N . ALA A 1 284 ? -22.949 -11.426 8.014 1.00 65.34 479 ALA A N 1
ATOM 1987 C CA . ALA A 1 284 ? -23.912 -10.337 7.893 1.00 68.71 479 ALA A CA 1
ATOM 1988 C C . ALA A 1 284 ? -24.400 -10.165 6.461 1.00 68.78 479 ALA A C 1
ATOM 1989 O O . ALA A 1 284 ? -25.424 -9.511 6.237 1.00 71.28 479 ALA A O 1
ATOM 1991 N N . LEU A 1 285 ? -23.687 -10.738 5.493 1.00 66.97 480 LEU A N 1
ATOM 1992 C CA . LEU A 1 285 ? -24.108 -10.766 4.100 1.00 67.73 480 LEU A CA 1
ATOM 1993 C C . LEU A 1 285 ? -24.969 -11.984 3.792 1.00 69.54 480 LEU A C 1
ATOM 1994 O O . LEU A 1 285 ? -25.916 -11.893 3.004 1.00 71.50 480 LEU A O 1
ATOM 1999 N N . ALA A 1 286 ? -24.656 -13.126 4.406 1.00 69.18 481 ALA A N 1
ATOM 2000 C CA . ALA A 1 286 ? -25.440 -14.345 4.252 1.00 70.21 481 ALA A CA 1
ATOM 2001 C C . ALA A 1 286 ? -26.757 -14.302 5.015 1.00 74.74 481 ALA A C 1
ATOM 2002 O O . ALA A 1 286 ? -27.533 -15.261 4.939 1.00 75.68 481 ALA A O 1
ATOM 2004 N N . ARG A 1 287 ? -27.018 -13.224 5.756 1.00 77.95 482 ARG A N 1
ATOM 2005 C CA . ARG A 1 287 ? -28.298 -13.013 6.416 1.00 82.03 482 ARG A CA 1
ATOM 2006 C C . ARG A 1 287 ? -29.161 -11.967 5.726 1.00 84.64 482 ARG A C 1
ATOM 2007 O O . ARG A 1 287 ? -30.384 -11.976 5.915 1.00 88.83 482 ARG A O 1
ATOM 2015 N N . ASN A 1 288 ? -28.558 -11.085 4.928 1.00 84.54 483 ASN A N 1
ATOM 2016 C CA . ASN A 1 288 ? -29.244 -9.890 4.452 1.00 88.86 483 ASN A CA 1
ATOM 2017 C C . ASN A 1 288 ? -30.375 -10.269 3.504 1.00 88.77 483 ASN A C 1
ATOM 2018 O O . ASN A 1 288 ? -30.137 -10.852 2.439 1.00 86.17 483 ASN A O 1
ATOM 2023 N N . THR A 1 289 ? -31.606 -9.932 3.900 1.00 91.63 484 THR A N 1
ATOM 2024 C CA . THR A 1 289 ? -32.795 -10.227 3.117 1.00 94.46 484 THR A CA 1
ATOM 2025 C C . THR A 1 289 ? -32.842 -9.471 1.799 1.00 95.38 484 THR A C 1
ATOM 2026 O O . THR A 1 289 ? -33.667 -9.813 0.944 1.00 95.04 484 THR A O 1
ATOM 2030 N N . VAL A 1 290 ? -31.999 -8.450 1.617 1.00 97.05 485 VAL A N 1
ATOM 2031 C CA . VAL A 1 290 ? -31.844 -7.859 0.290 1.00 99.66 485 VAL A CA 1
ATOM 2032 C C . VAL A 1 290 ? -31.458 -8.940 -0.709 1.00 99.31 485 VAL A C 1
ATOM 2033 O O . VAL A 1 290 ? -31.991 -9.001 -1.823 1.00 101.81 485 VAL A O 1
ATOM 2037 N N . LEU A 1 291 ? -30.551 -9.828 -0.313 1.00 72.93 486 LEU A N 1
ATOM 2038 C CA . LEU A 1 291 ? -30.125 -10.930 -1.165 1.00 71.24 486 LEU A CA 1
ATOM 2039 C C . LEU A 1 291 ? -31.172 -12.041 -1.163 1.00 73.57 486 LEU A C 1
ATOM 2040 O O . LEU A 1 291 ? -32.241 -11.899 -0.567 1.00 77.47 486 LEU A O 1
#

Foldseek 3Di:
DDDPCVVFWDFDAWDDDDPQWTWTWIQGPPPRATKIKTKHVDAPFDDPLLTLVVQVVVLLVLAADDPAAFAWDDWDDDPRIIMTITHDAPQAFQVVVLVVQVVVVHADDPVRLLQQLLQNLRQLQRQVVSQKAQQADARNQWGDHDCHGIHGHRRSQMAGLPDGRGDHYQQLLAAVCVVVVNSVPRNLSNLSSSLVRSLSRRAFDDGDRDDPSSVVVLCLDPGDHPDDDDVVVVVLSSLSSHHDGVSRDHSVSSNPDPVD

InterPro domains:
  IPR000719 Protein kinase domain [PF00069] (214-482)
  IPR000719 Protein kinase domain [PS50011] (212-486)
  IPR000719 Protein kinase domain [SM00220] (212-486)
  IPR008271 Serine/threonine-protein kinase, active site [PS00108] (335-347)
  IPR011009 Protein kinase-like domain superfamily [SSF56112] (206-508)
  IPR017164 Wee1-like protein kinase [PIRSF037281] (4-559)
  IPR017441 Protein kinase, ATP binding site [PS00107] (218-241)
  IPR050339 Cell Cycle and Stress Response Kinase [PTHR11042] (50-512)

Sequence (260 aa):
MASRYEKEFLEVEKIGVGEFGTVYKCIKRLDGCVYAIKRSMKTFTELSNENSALHEVYAHAVLGHHPHVVRYYSSWAEDDHMIIQNEYCNGGSLQAAISENTKSGNHFEEPKLKDILLQISLGLNYIHNSSMVHLDIKPSNIFICHKVMYKIGDLGHATSINKPKVEEGDSRFLANEILQEDYRHLPKADIFALGLTIAVAAGAESLPTNGAAWHHIRKGNFPDVPQELSESFSSLLKNMIQPDAEQRPSAAALARNTVL

Organism: Homo sapiens (NCBI:txid9606)